Protein AF-A0A9P3UAQ6-F1 (afdb_monomer)

Mean predicted aligned error: 20.5 Å

Secondary structure (DSSP, 8-state):
----------------------SSTTSHHHHHHHHHHHHHHHHHTTTHHHHHHHHHHHHHTTTSS------------------------SSSHHHHHHHHHHHHHHHHHHHHHHHHHHHHHHHHHHHHHHHHHHHHHHHHHHHHHHHHHHHHHHHHHHHHHHHHHHHHHHHHHHHHHHHHHHHHHHHHHHHHHHHHHHHHHHHHHHHHHHHPPPEEEEEETTEEEEEE-THHHHTTS------PPPHHHHHHH--TT--------TTGGGGSB--GGGGGGSEEEETTEEEE-SB--TT-TTHHHHHHHHHHHHHHHHHHTT------

Structure (mmCIF, N/CA/C/O backbone):
data_AF-A0A9P3UAQ6-F1
#
_entry.id   AF-A0A9P3UAQ6-F1
#
loop_
_atom_site.group_PDB
_atom_site.id
_atom_site.type_symbol
_atom_site.label_atom_id
_atom_site.label_alt_id
_atom_site.label_comp_id
_atom_site.label_asym_id
_atom_site.label_entity_id
_atom_site.label_seq_id
_atom_site.pdbx_PDB_ins_code
_atom_site.Cartn_x
_atom_site.Cartn_y
_atom_site.Cartn_z
_atom_site.occupancy
_atom_site.B_iso_or_equiv
_atom_site.auth_seq_id
_atom_site.auth_comp_id
_atom_site.auth_asym_id
_atom_site.auth_atom_id
_atom_site.pdbx_PDB_model_num
ATOM 1 N N . MET A 1 1 ? 60.559 11.265 -52.903 1.00 33.84 1 MET A N 1
ATOM 2 C CA . MET A 1 1 ? 59.384 11.534 -52.039 1.00 33.84 1 MET A CA 1
ATOM 3 C C . MET A 1 1 ? 59.793 11.329 -50.589 1.00 33.84 1 MET A C 1
ATOM 5 O O . MET A 1 1 ? 60.576 10.424 -50.346 1.00 33.84 1 MET A O 1
ATOM 9 N N . HIS A 1 2 ? 59.269 12.125 -49.655 1.00 29.94 2 HIS A N 1
ATOM 10 C CA . HIS A 1 2 ? 59.441 11.937 -48.208 1.00 29.94 2 HIS A CA 1
ATOM 11 C C . HIS A 1 2 ? 58.085 12.140 -47.522 1.00 29.94 2 HIS A C 1
ATOM 13 O O . HIS A 1 2 ? 57.359 13.060 -47.889 1.00 29.94 2 HIS A O 1
ATOM 19 N N . VAL A 1 3 ? 57.741 11.291 -46.549 1.00 30.98 3 VAL A N 1
ATOM 20 C CA . VAL A 1 3 ? 56.439 11.294 -45.860 1.00 30.98 3 VAL A CA 1
ATOM 21 C C . VAL A 1 3 ? 56.659 11.210 -44.351 1.00 30.98 3 VAL A C 1
ATOM 23 O O . VAL A 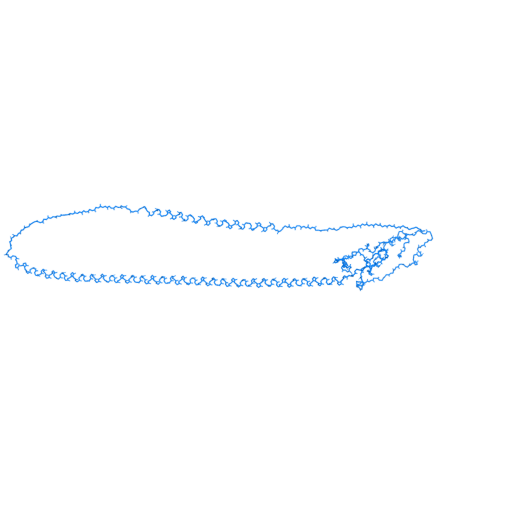1 3 ? 57.460 10.402 -43.893 1.00 30.98 3 VAL A O 1
ATOM 26 N N . ILE A 1 4 ? 55.934 12.026 -43.581 1.00 31.28 4 ILE A N 1
ATOM 27 C CA . ILE A 1 4 ? 56.025 12.117 -42.115 1.00 31.28 4 ILE A CA 1
ATOM 28 C C . ILE A 1 4 ? 54.607 11.989 -41.524 1.00 31.28 4 ILE A C 1
ATOM 30 O O . ILE A 1 4 ? 53.638 12.425 -42.148 1.00 31.28 4 ILE A O 1
ATOM 34 N N . ARG A 1 5 ? 54.469 11.374 -40.339 1.00 28.97 5 ARG A N 1
ATOM 35 C CA . ARG A 1 5 ? 53.197 11.190 -39.609 1.00 28.97 5 ARG A CA 1
ATOM 36 C C . ARG A 1 5 ? 53.381 11.446 -38.107 1.00 28.97 5 ARG A C 1
ATOM 38 O O . ARG A 1 5 ? 54.464 11.219 -37.580 1.00 28.97 5 ARG A O 1
ATOM 45 N N . GLY A 1 6 ? 52.312 11.856 -37.421 1.00 30.39 6 GLY A N 1
ATOM 46 C CA . GLY A 1 6 ? 52.265 12.049 -35.966 1.00 30.39 6 GLY A CA 1
ATOM 47 C C . GLY A 1 6 ? 50.822 12.114 -35.444 1.00 30.39 6 GLY A C 1
ATOM 48 O O . GLY A 1 6 ? 49.899 12.342 -36.223 1.00 30.39 6 GLY A O 1
ATOM 49 N N . THR A 1 7 ? 50.625 11.897 -34.140 1.00 28.77 7 THR A N 1
ATOM 50 C CA . THR A 1 7 ? 49.301 11.787 -33.485 1.00 28.77 7 THR A CA 1
ATOM 51 C C . THR A 1 7 ? 49.362 12.243 -32.026 1.00 28.77 7 THR A C 1
ATOM 53 O O . THR A 1 7 ? 50.379 12.030 -31.373 1.00 28.77 7 THR A O 1
ATOM 56 N N . TRP A 1 8 ? 4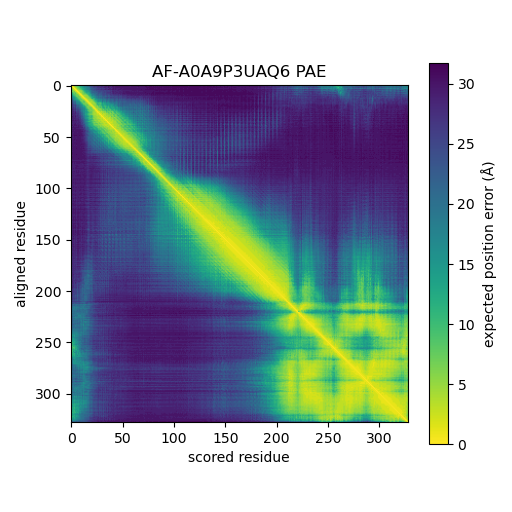8.260 12.802 -31.515 1.00 29.89 8 TRP A N 1
ATOM 57 C CA . TRP A 1 8 ? 48.078 13.255 -30.127 1.00 29.89 8 TRP A CA 1
ATOM 58 C C . TRP A 1 8 ? 46.699 12.833 -29.592 1.00 29.89 8 TRP A C 1
ATOM 60 O O . TRP A 1 8 ? 45.791 12.571 -30.378 1.00 29.89 8 TRP A O 1
ATOM 70 N N . LEU A 1 9 ? 46.547 12.780 -28.264 1.00 29.34 9 LEU A N 1
ATOM 71 C CA . LEU A 1 9 ? 45.310 12.429 -27.553 1.00 29.34 9 LEU A CA 1
ATOM 72 C C . LEU A 1 9 ? 45.124 13.323 -26.316 1.00 29.34 9 LEU A C 1
ATOM 74 O O . LEU A 1 9 ? 46.099 13.695 -25.670 1.00 29.34 9 LEU A O 1
ATOM 78 N N . PHE A 1 10 ? 43.867 13.597 -25.967 1.00 27.62 10 PHE A N 1
ATOM 79 C CA . PHE A 1 10 ? 43.424 14.169 -24.691 1.00 27.62 10 PHE A CA 1
ATOM 80 C C . PHE A 1 10 ? 42.135 13.451 -24.262 1.00 27.62 10 PHE A C 1
ATOM 82 O O . PHE A 1 10 ? 41.398 12.960 -25.115 1.00 27.62 10 PHE A O 1
ATOM 89 N N . GLY A 1 11 ? 41.865 13.383 -22.956 1.00 28.02 11 GLY A N 1
ATOM 90 C CA . GLY A 1 11 ? 40.681 12.719 -22.401 1.00 28.02 11 GLY A CA 1
ATOM 91 C C . GLY A 1 11 ? 40.007 13.545 -21.307 1.00 28.02 11 GLY A C 1
ATOM 92 O O . GLY A 1 11 ? 40.645 14.378 -20.662 1.00 28.02 11 GLY A O 1
ATOM 93 N N . THR A 1 12 ? 38.713 13.309 -21.101 1.00 28.67 12 THR A N 1
ATOM 94 C CA . THR A 1 12 ? 37.862 14.001 -20.120 1.00 28.67 12 THR A CA 1
ATOM 95 C C . THR A 1 12 ? 37.368 13.044 -19.028 1.00 28.67 12 THR A C 1
ATOM 97 O O . THR A 1 12 ? 37.492 11.825 -19.132 1.00 28.67 12 THR A O 1
ATOM 100 N N . ARG A 1 13 ? 36.859 13.603 -17.923 1.00 29.05 13 ARG A N 1
ATOM 101 C CA . ARG A 1 13 ? 36.559 12.893 -16.668 1.00 29.05 13 ARG A CA 1
ATOM 102 C C . ARG A 1 13 ? 35.176 13.303 -16.160 1.00 29.05 13 ARG A C 1
ATOM 104 O O . ARG A 1 13 ? 34.884 14.494 -16.127 1.00 29.05 13 ARG A O 1
ATOM 111 N N . CYS A 1 14 ? 34.354 12.341 -15.739 1.00 26.78 14 CYS A N 1
ATOM 112 C CA . CYS A 1 14 ? 33.028 12.591 -15.154 1.00 26.78 14 CYS A CA 1
ATOM 113 C C . CYS A 1 14 ? 33.003 12.408 -13.623 1.00 26.78 14 CYS A C 1
ATOM 115 O O . CYS A 1 14 ? 33.916 11.831 -13.032 1.00 26.78 14 CYS A O 1
ATOM 117 N N . PHE A 1 15 ? 31.946 12.934 -13.000 1.00 29.47 15 PHE A N 1
ATOM 118 C CA . PHE A 1 15 ? 31.721 13.069 -11.553 1.00 29.47 15 PHE A CA 1
ATOM 119 C C . PHE A 1 15 ? 30.224 12.867 -11.251 1.00 29.47 15 PHE A C 1
ATOM 121 O O . PHE A 1 15 ? 29.420 13.346 -12.046 1.00 29.47 15 PHE A O 1
ATOM 128 N N . ALA A 1 16 ? 29.861 12.273 -10.101 1.00 27.95 16 ALA A N 1
ATOM 129 C CA . ALA A 1 16 ? 28.730 12.674 -9.229 1.00 27.95 16 ALA A CA 1
ATOM 130 C C . ALA A 1 16 ? 28.423 11.631 -8.125 1.00 27.95 16 ALA A C 1
ATOM 132 O O . ALA A 1 16 ? 28.728 10.456 -8.301 1.00 27.95 16 ALA A O 1
ATOM 133 N N . LYS A 1 17 ? 27.711 12.094 -7.075 1.00 27.78 17 LYS A N 1
ATOM 134 C CA . LYS A 1 17 ? 27.197 11.429 -5.842 1.00 27.78 17 LYS A CA 1
ATOM 135 C C . LYS A 1 17 ? 28.072 11.606 -4.581 1.00 27.78 17 LYS A C 1
ATOM 137 O O . LYS A 1 17 ? 29.286 11.695 -4.689 1.00 27.78 17 LYS A O 1
ATOM 142 N N . GLU A 1 18 ? 27.519 11.727 -3.365 1.00 29.30 18 GLU A N 1
ATOM 143 C CA . GLU A 1 18 ? 26.101 11.745 -2.922 1.00 29.30 18 GLU A CA 1
ATOM 144 C C . GLU A 1 18 ? 25.898 12.666 -1.694 1.00 29.30 18 GLU A C 1
ATOM 146 O O . GLU A 1 18 ? 26.870 13.210 -1.170 1.00 29.30 18 GLU A O 1
ATOM 151 N N . ARG A 1 19 ? 24.654 12.882 -1.220 1.00 27.39 19 ARG A N 1
ATOM 152 C CA . ARG A 1 19 ? 24.388 13.766 -0.063 1.00 27.39 19 ARG A CA 1
ATOM 153 C C . ARG A 1 19 ? 23.260 13.272 0.858 1.00 27.39 19 ARG A C 1
ATOM 155 O O . ARG A 1 19 ? 22.133 13.110 0.417 1.00 27.39 19 ARG A O 1
ATOM 162 N N . TRP A 1 20 ? 23.575 13.249 2.158 1.00 23.67 20 TRP A N 1
ATOM 163 C CA . TRP A 1 20 ? 22.667 13.379 3.316 1.00 23.67 20 TRP A CA 1
ATOM 164 C C . TRP A 1 20 ? 21.677 12.239 3.642 1.00 23.67 20 TRP A C 1
ATOM 166 O O . TRP A 1 20 ? 20.639 12.086 3.009 1.00 23.67 20 TRP A O 1
ATOM 176 N N . CYS A 1 21 ? 21.907 11.581 4.785 1.00 26.84 21 CYS A N 1
ATOM 177 C CA . CYS A 1 21 ? 20.836 11.024 5.616 1.00 26.84 21 CYS A CA 1
ATOM 178 C C . CYS A 1 21 ? 20.709 11.868 6.894 1.00 26.84 21 CYS A C 1
ATOM 180 O O . CYS A 1 21 ? 21.700 12.066 7.601 1.00 26.84 21 CYS A O 1
ATOM 182 N N . LYS A 1 22 ? 19.504 12.378 7.187 1.00 32.34 22 LYS A N 1
ATOM 183 C CA . LYS A 1 22 ? 19.169 12.996 8.483 1.00 32.34 22 LYS A CA 1
ATOM 184 C C . LYS A 1 22 ? 17.647 13.058 8.710 1.00 32.34 22 LYS A C 1
ATOM 186 O O . LYS A 1 22 ? 17.048 14.127 8.692 1.00 32.34 22 LYS A O 1
ATOM 191 N N . ARG A 1 23 ? 17.005 11.892 8.881 1.00 38.38 23 ARG A N 1
ATOM 192 C CA . ARG A 1 23 ? 15.572 11.782 9.250 1.00 38.38 23 ARG A CA 1
ATOM 193 C C . ARG A 1 23 ? 15.249 10.558 10.135 1.00 38.38 23 ARG A C 1
ATOM 195 O O . ARG A 1 23 ? 14.182 9.966 10.025 1.00 38.38 23 ARG A O 1
ATOM 202 N N . GLU A 1 24 ? 16.174 10.189 11.023 1.00 37.66 24 GLU A N 1
ATOM 203 C CA . GLU A 1 24 ? 15.944 9.169 12.069 1.00 37.66 24 GLU A CA 1
ATOM 204 C C . GLU A 1 24 ? 16.025 9.749 13.488 1.00 37.66 24 GLU A C 1
ATOM 206 O O . GLU A 1 24 ? 15.123 9.518 14.288 1.00 37.66 24 GLU A O 1
ATOM 211 N N . SER A 1 25 ? 17.025 10.598 1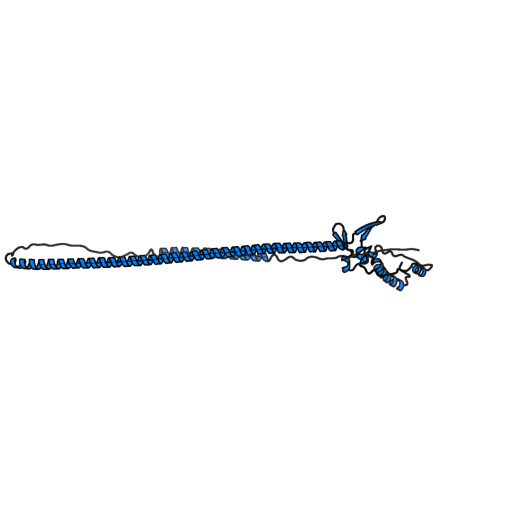3.767 1.00 41.19 25 SER A N 1
ATOM 212 C CA . SER A 1 25 ? 17.359 11.141 15.105 1.00 41.19 25 SER A CA 1
ATOM 213 C C . SER A 1 25 ? 16.283 12.026 15.780 1.00 41.19 25 SER A C 1
ATOM 215 O O . SER A 1 25 ? 16.480 12.523 16.887 1.00 41.19 25 SER A O 1
ATOM 217 N N . GLU A 1 26 ? 15.130 12.229 15.139 1.00 44.53 26 GLU A N 1
ATOM 218 C CA . GLU A 1 26 ? 13.970 12.926 15.717 1.00 44.53 26 GLU A CA 1
ATOM 219 C C . GLU A 1 26 ? 12.945 11.950 16.326 1.00 44.53 26 GLU A C 1
ATOM 221 O O . GLU A 1 26 ? 12.281 12.301 17.296 1.00 44.53 26 GLU A O 1
ATOM 226 N N . ARG A 1 27 ? 12.865 10.700 15.837 1.00 45.41 27 ARG A N 1
ATOM 227 C CA . ARG A 1 27 ? 11.855 9.704 16.263 1.00 45.41 27 ARG A CA 1
ATOM 228 C C . ARG A 1 27 ? 12.192 8.960 17.558 1.00 45.41 27 ARG A C 1
ATOM 230 O O . ARG A 1 27 ? 11.322 8.304 18.126 1.00 45.41 27 ARG A O 1
ATOM 237 N N . GLU A 1 28 ? 13.432 9.041 18.031 1.00 45.38 28 GLU A N 1
ATOM 238 C CA . GLU A 1 28 ? 13.817 8.512 19.349 1.00 45.38 28 GLU A CA 1
ATOM 239 C C . GLU A 1 28 ? 13.408 9.473 20.473 1.00 45.38 28 GLU A C 1
ATOM 241 O O . GLU A 1 28 ? 12.811 9.051 21.461 1.00 45.38 28 GLU A O 1
ATOM 246 N N . ARG A 1 29 ? 13.623 10.780 20.268 1.00 51.59 29 ARG A N 1
ATOM 247 C CA . ARG A 1 29 ? 13.386 11.857 21.253 1.00 51.59 29 ARG A CA 1
ATOM 248 C C . ARG A 1 29 ? 11.917 12.060 21.635 1.00 51.59 29 ARG A C 1
ATOM 250 O O . ARG A 1 29 ? 11.622 12.747 22.609 1.00 51.59 29 ARG A O 1
ATOM 257 N N . GLU A 1 30 ? 11.005 11.504 20.848 1.00 48.78 30 GLU A N 1
ATOM 258 C CA . GLU A 1 30 ? 9.560 11.536 21.083 1.00 48.78 30 GLU A CA 1
ATOM 259 C C . GLU A 1 30 ? 9.134 10.414 22.052 1.00 48.78 30 GLU A C 1
ATOM 261 O O . GLU A 1 30 ? 8.396 10.660 23.002 1.00 48.78 30 GLU A O 1
ATOM 266 N N . ARG A 1 31 ? 9.712 9.212 21.897 1.00 51.88 31 ARG A N 1
ATOM 267 C CA . ARG A 1 31 ? 9.423 8.001 22.698 1.00 51.88 31 ARG A CA 1
ATOM 268 C C . ARG A 1 31 ? 9.987 8.028 24.119 1.00 51.88 31 ARG A C 1
ATOM 270 O O . ARG A 1 31 ? 9.606 7.210 24.952 1.00 51.88 31 ARG A O 1
ATOM 277 N N . GLU A 1 32 ? 10.942 8.914 24.370 1.00 50.59 32 GLU A N 1
ATOM 278 C CA . GLU A 1 32 ? 11.586 9.102 25.672 1.00 50.59 32 GLU A CA 1
ATOM 279 C C . GLU A 1 32 ? 10.686 9.929 26.610 1.00 50.59 32 GLU A C 1
ATOM 281 O O . GLU A 1 32 ? 10.429 9.536 27.746 1.00 50.59 32 GLU A O 1
ATOM 286 N N . ARG A 1 33 ? 10.087 11.003 26.076 1.00 55.03 33 ARG A N 1
ATOM 287 C CA . ARG A 1 33 ? 9.205 11.947 26.794 1.00 55.03 33 ARG A CA 1
ATOM 288 C C . ARG A 1 33 ? 7.859 11.355 27.205 1.00 55.03 33 ARG A C 1
ATOM 290 O O . ARG A 1 33 ? 7.221 11.846 28.132 1.00 55.03 33 ARG A O 1
ATOM 297 N N . GLU A 1 34 ? 7.411 10.324 26.498 1.00 51.47 34 GLU A N 1
ATOM 298 C CA . GLU A 1 34 ? 6.160 9.620 26.792 1.00 51.47 34 GLU A CA 1
ATOM 299 C C . GLU A 1 34 ? 6.281 8.804 28.095 1.00 51.47 34 GLU A C 1
ATOM 301 O O . GLU A 1 34 ? 5.357 8.777 28.905 1.00 51.47 34 GLU A O 1
ATOM 306 N N . ARG A 1 35 ? 7.471 8.242 28.365 1.00 53.81 35 ARG A N 1
ATOM 307 C CA . ARG A 1 35 ? 7.757 7.404 29.546 1.00 53.81 35 ARG A CA 1
ATOM 308 C C . ARG A 1 35 ? 7.860 8.212 30.840 1.00 53.81 35 ARG A C 1
ATOM 310 O O . ARG A 1 35 ? 7.318 7.795 31.859 1.00 53.81 35 ARG A O 1
ATOM 317 N N . GLU A 1 36 ? 8.479 9.395 30.790 1.00 54.97 36 GLU A N 1
ATOM 318 C CA . GLU A 1 36 ? 8.555 10.314 31.942 1.00 54.97 36 GLU A CA 1
ATOM 319 C C . GLU A 1 36 ? 7.171 10.776 32.441 1.00 54.97 36 GLU A C 1
ATOM 321 O O . GLU A 1 36 ? 7.033 11.213 33.587 1.00 54.97 36 GLU A O 1
ATOM 326 N N . ARG A 1 37 ? 6.137 10.704 31.590 1.00 54.34 37 ARG A N 1
ATOM 327 C CA . ARG A 1 37 ? 4.758 11.062 31.947 1.00 54.34 37 ARG A CA 1
ATOM 328 C C . ARG A 1 37 ? 4.078 9.974 32.778 1.00 54.34 37 ARG A C 1
ATOM 330 O O . ARG A 1 37 ? 3.524 10.289 33.829 1.00 54.34 37 ARG A O 1
ATOM 337 N N . GLU A 1 38 ? 4.171 8.712 32.355 1.00 54.69 38 GLU A N 1
ATOM 338 C CA . GLU A 1 38 ? 3.533 7.583 33.052 1.00 54.69 38 GLU A CA 1
ATOM 339 C C . GLU A 1 38 ? 4.104 7.339 34.462 1.00 54.69 38 GLU A C 1
ATOM 341 O O . GLU A 1 38 ? 3.374 6.912 35.361 1.00 54.69 38 GLU A O 1
ATOM 346 N N . GLU A 1 39 ? 5.391 7.624 34.698 1.00 53.38 39 GLU A N 1
ATOM 347 C CA . GLU A 1 39 ? 5.980 7.478 36.039 1.00 53.38 39 GLU A CA 1
ATOM 348 C C . GLU A 1 39 ? 5.454 8.513 37.043 1.00 53.38 39 GLU A C 1
ATOM 350 O O . GLU A 1 39 ? 5.224 8.166 38.204 1.00 53.38 39 GLU A O 1
ATOM 355 N N . ARG A 1 40 ? 5.192 9.758 36.617 1.00 53.50 40 ARG A N 1
ATOM 356 C CA . ARG A 1 40 ? 4.680 10.809 37.518 1.00 53.50 40 ARG A CA 1
ATOM 357 C C . ARG A 1 40 ? 3.267 10.504 38.013 1.00 53.50 40 ARG A C 1
ATOM 359 O O . ARG A 1 40 ? 3.011 10.605 39.211 1.00 53.50 40 ARG A O 1
ATOM 366 N N . GLU A 1 41 ? 2.386 10.027 37.134 1.00 51.62 41 GLU A N 1
ATOM 367 C CA . GLU A 1 41 ? 1.009 9.654 37.499 1.00 51.62 41 GLU A CA 1
ATOM 368 C C . GLU A 1 41 ? 0.948 8.462 38.480 1.00 51.62 41 GLU A C 1
ATOM 370 O O . GLU A 1 41 ? 0.008 8.341 39.270 1.00 51.62 41 GLU A O 1
ATOM 375 N N . ARG A 1 42 ? 1.979 7.602 38.505 1.00 48.94 42 ARG A N 1
ATOM 376 C CA . ARG A 1 42 ? 2.117 6.517 39.497 1.00 48.94 42 ARG A CA 1
ATOM 377 C C . ARG A 1 42 ? 2.652 6.977 40.858 1.00 48.94 42 ARG A C 1
ATOM 379 O O . ARG A 1 42 ? 2.477 6.245 41.835 1.00 48.94 42 ARG A O 1
ATOM 386 N N . GLY A 1 43 ? 3.275 8.153 40.933 1.00 49.25 43 GLY A N 1
ATOM 387 C CA . GLY A 1 43 ? 3.733 8.766 42.181 1.00 49.25 43 GLY A CA 1
ATOM 388 C C . GLY A 1 43 ? 2.563 9.271 43.025 1.00 49.25 43 GLY A C 1
ATOM 389 O O . GLY A 1 43 ? 2.301 8.736 44.103 1.00 49.25 43 GLY A O 1
ATOM 390 N N . GLU A 1 44 ? 1.803 10.233 42.493 1.00 53.09 44 GLU A N 1
ATOM 391 C CA . GLU A 1 44 ? 0.737 10.943 43.226 1.00 53.09 44 GLU A CA 1
ATOM 392 C C . GLU A 1 44 ? -0.353 10.026 43.802 1.00 53.09 44 GLU A C 1
ATOM 394 O O . GLU A 1 44 ? -1.000 10.352 44.800 1.00 53.09 44 GLU A O 1
ATOM 399 N N . ARG A 1 45 ? -0.577 8.859 43.186 1.00 44.66 45 ARG A N 1
ATOM 400 C CA . ARG A 1 45 ? -1.579 7.888 43.644 1.00 44.66 45 ARG A CA 1
ATOM 401 C C . ARG A 1 45 ? -1.190 7.198 44.961 1.00 44.66 45 ARG A C 1
ATOM 403 O O . ARG A 1 45 ? -2.069 6.691 45.645 1.00 44.66 45 ARG A O 1
ATOM 410 N N . ARG A 1 46 ? 0.101 7.193 45.325 1.00 48.72 46 ARG A N 1
ATOM 411 C CA . ARG A 1 46 ? 0.667 6.507 46.507 1.00 48.72 46 ARG A CA 1
ATOM 412 C C . ARG A 1 46 ? 0.910 7.410 47.721 1.00 48.72 46 ARG A C 1
ATOM 414 O O . ARG A 1 46 ? 1.389 6.917 48.747 1.00 48.72 46 ARG A O 1
ATOM 421 N N . GLU A 1 47 ? 0.615 8.702 47.616 1.00 50.00 47 GLU A N 1
ATOM 422 C CA . GLU A 1 47 ? 0.615 9.640 48.750 1.00 50.00 47 GLU A CA 1
ATOM 423 C C . GLU A 1 47 ? -0.800 9.798 49.313 1.00 50.00 47 GLU A C 1
ATOM 425 O O . GLU A 1 47 ? -1.019 9.538 50.495 1.00 50.00 47 GLU A O 1
ATOM 430 N N . ARG A 1 48 ? -1.783 10.059 48.439 1.00 50.12 48 ARG A N 1
ATOM 431 C CA . ARG A 1 48 ? -3.205 10.240 48.798 1.00 50.12 48 ARG A CA 1
ATOM 432 C C . ARG A 1 48 ? -3.816 9.034 49.532 1.00 50.12 48 ARG A C 1
ATOM 434 O O . ARG A 1 48 ? -4.731 9.194 50.331 1.00 50.12 48 ARG A O 1
ATOM 441 N N . GLU A 1 49 ? -3.308 7.824 49.285 1.00 50.44 49 GLU A N 1
ATOM 442 C CA . GLU A 1 49 ? -3.736 6.601 49.986 1.00 50.44 49 GLU A CA 1
ATOM 443 C C . GLU A 1 49 ? -3.243 6.539 51.453 1.00 50.44 49 GLU A C 1
ATOM 445 O O . GLU A 1 49 ? -3.852 5.835 52.251 1.00 50.44 49 GLU A O 1
ATOM 450 N N . ARG A 1 50 ? -2.204 7.301 51.842 1.00 51.56 50 ARG A N 1
ATOM 451 C CA . ARG A 1 50 ? -1.650 7.321 53.216 1.00 51.56 50 ARG A CA 1
ATOM 452 C C . ARG A 1 50 ? -2.261 8.403 54.102 1.00 51.56 50 ARG A C 1
ATOM 454 O O . ARG A 1 50 ? -2.419 8.194 55.301 1.00 51.56 50 ARG A O 1
ATOM 461 N N . GLU A 1 51 ? -2.620 9.550 53.528 1.00 51.09 51 GLU A N 1
ATOM 462 C CA . GLU A 1 51 ? -3.244 10.654 54.274 1.00 51.09 51 GLU A CA 1
ATOM 463 C C . GLU A 1 51 ? -4.596 10.226 54.876 1.00 51.09 51 GLU A C 1
ATOM 465 O O . GLU A 1 51 ? -4.865 10.472 56.052 1.00 51.09 51 GLU A O 1
ATOM 470 N N . ILE A 1 52 ? -5.390 9.473 54.103 1.00 56.09 52 ILE A N 1
ATOM 471 C CA . ILE A 1 52 ? -6.703 8.932 54.501 1.00 56.09 52 ILE A CA 1
ATOM 472 C C . ILE A 1 52 ? -6.596 7.910 55.652 1.00 56.09 52 ILE A C 1
ATOM 474 O O . ILE A 1 52 ? -7.550 7.727 56.411 1.00 56.09 52 ILE A O 1
ATOM 478 N N . GLU A 1 53 ? -5.461 7.223 55.798 1.00 47.12 53 GLU A N 1
ATOM 479 C CA . GLU A 1 53 ? -5.254 6.240 56.869 1.00 47.12 53 GLU A CA 1
ATOM 480 C C . GLU A 1 53 ? -4.940 6.931 58.209 1.00 47.12 53 GLU A C 1
ATOM 482 O O . GLU A 1 53 ? -5.554 6.608 59.226 1.00 47.12 53 GLU A O 1
ATOM 487 N N . ILE A 1 54 ? -4.092 7.966 58.186 1.00 54.88 54 ILE A N 1
ATOM 488 C CA . ILE A 1 54 ? -3.713 8.767 59.367 1.00 54.88 54 ILE A CA 1
ATOM 489 C C . ILE A 1 54 ? -4.904 9.565 59.927 1.00 54.88 54 ILE A C 1
ATOM 491 O O . ILE A 1 54 ? -5.036 9.729 61.143 1.00 54.88 54 ILE A O 1
ATOM 495 N N . GLU A 1 55 ? -5.796 10.059 59.065 1.00 48.72 55 GLU A N 1
ATOM 496 C CA . GLU A 1 55 ? -7.000 10.784 59.493 1.00 48.72 55 GLU A CA 1
ATOM 497 C C . GLU A 1 55 ? -7.966 9.878 60.286 1.00 48.72 55 GLU A C 1
ATOM 499 O O . GLU A 1 55 ? -8.498 10.281 61.322 1.00 48.72 55 GLU A O 1
ATOM 504 N N . ARG A 1 56 ? -8.098 8.608 59.874 1.00 53.81 56 ARG A N 1
ATOM 505 C CA . ARG A 1 56 ? -8.980 7.606 60.502 1.00 53.81 56 ARG A CA 1
ATOM 506 C C . ARG A 1 56 ? -8.498 7.073 61.851 1.00 53.81 56 ARG A C 1
ATOM 508 O O . ARG A 1 56 ? -9.310 6.513 62.590 1.00 53.81 56 ARG A O 1
ATOM 515 N N . GLU A 1 57 ? -7.219 7.216 62.193 1.00 46.56 57 GLU A N 1
ATOM 516 C CA . GLU A 1 57 ? -6.749 6.947 63.561 1.00 46.56 57 GLU A CA 1
ATOM 517 C C . GLU A 1 57 ? -7.101 8.100 64.508 1.00 46.56 57 GLU A C 1
ATOM 519 O O . GLU A 1 57 ? -7.631 7.862 65.594 1.00 46.56 57 GLU A O 1
ATOM 524 N N . ARG A 1 58 ? -6.912 9.353 64.072 1.00 50.81 58 ARG A N 1
ATOM 525 C CA . ARG A 1 58 ? -7.163 10.555 64.892 1.00 50.81 58 ARG A CA 1
ATOM 526 C C . ARG A 1 58 ? -8.631 10.766 65.262 1.00 50.81 58 ARG A C 1
ATOM 528 O O . ARG A 1 58 ? -8.920 11.397 66.276 1.00 50.81 58 ARG A O 1
ATOM 535 N N . GLU A 1 59 ? -9.552 10.242 64.460 1.00 43.09 59 GLU A N 1
ATOM 536 C CA . GLU A 1 59 ? -10.986 10.246 64.765 1.00 43.09 59 GLU A CA 1
ATOM 537 C C . GLU A 1 59 ? -11.323 9.287 65.929 1.00 43.09 59 GLU A C 1
ATOM 539 O O . GLU A 1 59 ? -12.136 9.613 66.792 1.00 43.09 59 GLU A O 1
ATOM 544 N N . ARG A 1 60 ? -10.623 8.146 66.032 1.00 46.50 60 ARG A N 1
ATOM 545 C CA . ARG A 1 60 ? -10.907 7.075 67.010 1.00 46.50 60 ARG A CA 1
ATOM 546 C C . ARG A 1 60 ? -10.397 7.342 68.425 1.00 46.50 60 ARG A C 1
ATOM 548 O O . ARG A 1 60 ? -10.883 6.710 69.362 1.00 46.50 60 ARG A O 1
ATOM 555 N N . GLU A 1 61 ? -9.452 8.262 68.607 1.00 37.34 61 GLU A N 1
ATOM 556 C CA . GLU A 1 61 ? -9.029 8.694 69.949 1.00 37.34 61 GLU A CA 1
ATOM 557 C C . GLU A 1 61 ? -10.048 9.633 70.618 1.00 37.34 61 GLU A C 1
ATOM 559 O O . GLU A 1 61 ? -10.097 9.703 71.843 1.00 37.34 61 GLU A O 1
ATOM 564 N N . ARG A 1 62 ? -10.909 10.316 69.847 1.00 45.16 62 ARG A N 1
ATOM 565 C CA . ARG A 1 62 ? -11.841 11.328 70.384 1.00 45.16 62 ARG A CA 1
ATOM 566 C C . ARG A 1 62 ? -13.163 10.771 70.920 1.00 45.16 62 ARG A C 1
ATOM 568 O O . ARG A 1 62 ? -13.888 11.500 71.586 1.00 45.16 62 ARG A O 1
ATOM 575 N N . GLU A 1 63 ? -13.455 9.489 70.706 1.00 37.91 63 GLU A N 1
ATOM 576 C CA . GLU A 1 63 ? -14.657 8.812 71.230 1.00 37.91 63 GLU A CA 1
ATOM 577 C C . GLU A 1 63 ? -14.406 8.028 72.538 1.00 37.91 63 GLU A C 1
ATOM 579 O O . GLU A 1 63 ? -15.184 7.145 72.905 1.00 37.91 63 GLU A O 1
ATOM 584 N N . ARG A 1 64 ? -13.304 8.299 73.256 1.00 43.91 64 ARG A N 1
ATOM 585 C CA . ARG A 1 64 ? -12.955 7.596 74.511 1.00 43.91 64 ARG A CA 1
ATOM 586 C C . ARG A 1 64 ? -12.711 8.484 75.730 1.00 43.91 64 ARG A C 1
ATOM 588 O O . ARG A 1 64 ? -12.249 7.983 76.752 1.00 43.91 64 ARG A O 1
ATOM 595 N N . GLU A 1 65 ? -13.105 9.752 75.672 1.00 35.34 65 GLU A N 1
ATOM 596 C CA . GLU A 1 65 ? -13.032 10.660 76.820 1.00 35.34 65 GLU A CA 1
ATOM 597 C C . GLU A 1 65 ? -14.337 11.461 76.976 1.00 35.34 65 GLU A C 1
ATOM 599 O O . GLU A 1 65 ? -14.497 12.540 76.415 1.00 35.34 65 GLU A O 1
ATOM 604 N N . GLY A 1 66 ? -15.298 10.902 77.728 1.00 34.06 66 GLY A N 1
ATOM 605 C CA . GLY A 1 66 ? -16.552 11.590 78.062 1.00 34.06 66 GLY A CA 1
ATOM 606 C C . GLY A 1 66 ? -17.772 10.690 78.280 1.00 34.06 66 GLY A C 1
ATOM 607 O O . GLY A 1 66 ? -18.598 10.590 77.387 1.00 34.06 66 GLY A O 1
ATOM 608 N N . GLU A 1 67 ? -17.890 10.070 79.465 1.00 28.02 67 GLU A N 1
ATOM 609 C CA . GLU A 1 67 ? -19.145 9.964 80.257 1.00 28.02 67 GLU A CA 1
ATOM 610 C C . GLU A 1 67 ? -18.956 9.077 81.510 1.00 28.02 67 GLU A C 1
ATOM 612 O O . GLU A 1 67 ? -19.141 7.858 81.480 1.00 28.02 67 GLU A O 1
ATOM 617 N N . ARG A 1 68 ? -18.603 9.697 82.648 1.00 29.03 68 ARG A N 1
ATOM 618 C CA . ARG A 1 68 ? -18.810 9.175 84.016 1.00 29.03 68 ARG A CA 1
ATOM 619 C C . ARG A 1 68 ? -18.965 10.340 85.004 1.00 29.03 68 ARG A C 1
ATOM 621 O O . ARG A 1 68 ? -18.443 11.415 84.743 1.00 29.03 68 ARG A O 1
ATOM 628 N N . GLU A 1 69 ? -19.593 10.048 86.152 1.00 25.70 69 GLU A N 1
ATOM 629 C CA . GLU A 1 69 ? -20.097 10.971 87.201 1.00 25.70 69 GLU A CA 1
ATOM 630 C C . GLU A 1 69 ? -21.486 11.569 86.906 1.00 25.70 69 GLU A C 1
ATOM 632 O O . GLU A 1 69 ? -21.812 11.820 85.754 1.00 25.70 69 GLU A O 1
ATOM 637 N N . ARG A 1 70 ? -22.380 11.800 87.885 1.00 27.97 70 ARG A N 1
ATOM 638 C CA . ARG A 1 70 ? -22.413 11.575 89.364 1.00 27.97 70 ARG A CA 1
ATOM 639 C C . ARG A 1 70 ? -23.903 11.261 89.736 1.00 27.97 70 ARG A C 1
ATOM 641 O O . ARG A 1 70 ? -24.743 11.362 88.852 1.00 27.97 70 ARG A O 1
ATOM 648 N N . VAL A 1 71 ? -24.393 10.840 90.914 1.00 22.98 71 VAL A N 1
ATOM 649 C CA . VAL A 1 71 ? -23.994 10.837 92.348 1.00 22.98 71 VAL A CA 1
ATOM 650 C C . VAL A 1 71 ? -24.452 9.492 93.000 1.00 22.98 71 VAL A C 1
ATOM 652 O O . VAL A 1 71 ? -24.877 8.579 92.294 1.00 22.98 71 VAL A O 1
ATOM 655 N N . ARG A 1 72 ? -24.389 9.341 94.333 1.00 29.62 72 ARG A N 1
ATOM 656 C CA . ARG A 1 72 ? -25.105 8.331 95.150 1.00 29.62 72 ARG A CA 1
ATOM 657 C C . ARG A 1 72 ? -25.660 8.976 96.429 1.00 29.62 72 ARG A C 1
ATOM 659 O O . ARG A 1 72 ? -24.908 9.699 97.060 1.00 29.62 72 ARG A O 1
ATOM 666 N N . GLU A 1 73 ? -26.865 8.585 96.843 1.00 22.73 73 GLU A N 1
ATOM 667 C CA . GLU A 1 73 ? -27.425 8.518 98.219 1.00 22.73 73 GLU A CA 1
ATOM 668 C C . GLU A 1 73 ? -28.791 7.792 98.080 1.00 22.73 73 GLU A C 1
ATOM 670 O O . GLU A 1 73 ? -29.286 7.682 96.958 1.00 22.73 73 GLU A O 1
ATOM 675 N N . GLY A 1 74 ? -29.402 7.085 99.039 1.00 25.34 74 GLY A N 1
ATOM 676 C CA . GLY A 1 74 ? -29.693 7.343 100.462 1.00 25.34 74 GLY A CA 1
ATOM 677 C C . GLY A 1 74 ? -31.233 7.190 100.602 1.00 25.34 74 GLY A C 1
ATOM 678 O O . GLY A 1 74 ? -31.939 7.552 99.668 1.00 25.34 74 GLY A O 1
ATOM 679 N N . GLU A 1 75 ? -31.871 6.600 101.620 1.00 22.89 75 GLU A N 1
ATOM 680 C CA . GLU A 1 75 ? -31.452 6.071 102.933 1.00 22.89 75 GLU A CA 1
ATOM 681 C C . GLU A 1 75 ? -32.299 4.810 103.317 1.00 22.89 75 GLU A C 1
ATOM 683 O O . GLU A 1 75 ? -32.797 4.103 102.436 1.00 22.89 75 GLU A O 1
ATOM 688 N N . ARG A 1 76 ? -32.439 4.473 104.613 1.00 24.78 76 ARG A N 1
ATOM 689 C CA . ARG A 1 76 ? -33.195 3.321 105.172 1.00 24.78 76 ARG A CA 1
ATOM 690 C C . ARG A 1 76 ? -33.853 3.685 106.525 1.00 24.78 76 ARG A C 1
ATOM 692 O O . ARG A 1 76 ? -33.634 4.780 107.017 1.00 24.78 76 ARG A O 1
ATOM 699 N N . GLU A 1 77 ? -34.550 2.708 107.134 1.00 23.23 77 GLU A N 1
ATOM 700 C CA . GLU A 1 77 ? -35.105 2.694 108.517 1.00 23.23 77 GLU A CA 1
ATOM 701 C C . GLU A 1 77 ? -36.471 3.409 108.699 1.00 23.23 77 GLU A C 1
ATOM 703 O O . GLU A 1 77 ? -36.861 4.219 107.867 1.00 23.23 77 GLU A O 1
ATOM 708 N N . GLY A 1 78 ? -37.306 3.093 109.706 1.00 23.16 78 GLY A N 1
ATOM 709 C CA . GLY A 1 78 ? -37.269 1.968 110.661 1.00 23.16 78 GLY A CA 1
ATOM 710 C C . GLY A 1 78 ? -38.306 2.067 111.809 1.00 23.16 78 GLY A C 1
ATOM 711 O O . GLY A 1 78 ? -38.685 3.162 112.200 1.00 23.16 78 GLY A O 1
ATOM 712 N N . GLU A 1 79 ? -38.700 0.912 112.378 1.00 23.66 79 GLU A N 1
ATOM 713 C CA . GLU A 1 79 ? -39.349 0.738 113.712 1.00 23.66 79 GLU A CA 1
ATOM 714 C C . GLU A 1 79 ? 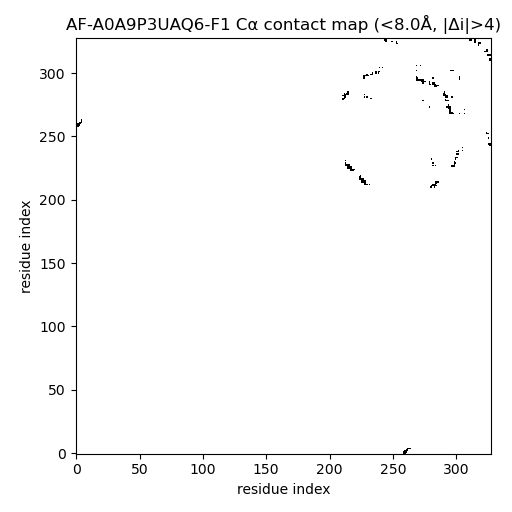-40.728 1.425 113.981 1.00 23.66 79 GLU A C 1
ATOM 716 O O . GLU A 1 79 ? -41.324 2.025 113.094 1.00 23.66 79 GLU A O 1
ATOM 721 N N . ARG A 1 80 ? -41.320 1.345 115.194 1.00 23.31 80 ARG A N 1
ATOM 722 C CA . ARG A 1 80 ? -42.080 0.220 115.827 1.00 23.31 80 ARG A CA 1
ATOM 723 C C . ARG A 1 80 ? -42.928 0.733 117.026 1.00 23.31 80 ARG A C 1
ATOM 725 O O . ARG A 1 80 ? -42.512 1.653 117.714 1.00 23.31 80 ARG A O 1
ATOM 732 N N . GLY A 1 81 ? -44.040 0.059 117.359 1.00 23.78 81 GLY A N 1
ATOM 733 C CA . GLY A 1 81 ? -44.835 0.226 118.607 1.00 23.78 81 GLY A CA 1
ATOM 734 C C . GLY A 1 81 ? -46.262 -0.334 118.423 1.00 23.78 81 GLY A C 1
ATOM 735 O O . GLY A 1 81 ? -46.808 -0.157 117.342 1.00 23.78 81 GLY A O 1
ATOM 736 N N . ARG A 1 82 ? -46.885 -1.173 119.277 1.00 27.17 82 ARG A N 1
ATOM 737 C CA . ARG A 1 82 ? -47.078 -1.220 120.756 1.00 27.17 82 ARG A CA 1
ATOM 738 C C . ARG A 1 82 ? -48.022 -0.110 121.273 1.00 27.17 82 ARG A C 1
ATOM 740 O O . ARG A 1 82 ? -47.829 1.034 120.899 1.00 27.17 82 ARG A O 1
ATOM 747 N N . GLU A 1 83 ? -49.026 -0.363 122.128 1.00 26.59 83 GLU A N 1
ATOM 748 C CA . GLU A 1 83 ? -49.482 -1.618 122.769 1.00 26.59 83 GLU A CA 1
ATOM 749 C C . GLU A 1 83 ? -50.956 -1.541 123.265 1.00 26.59 83 GLU A C 1
ATOM 751 O O . GLU A 1 83 ? -51.420 -0.465 123.612 1.00 26.59 83 GLU A O 1
ATOM 756 N N . ARG A 1 84 ? -51.632 -2.707 123.350 1.00 23.81 84 ARG A N 1
ATOM 757 C CA . ARG A 1 84 ? -52.621 -3.160 124.374 1.00 23.81 84 ARG A CA 1
ATOM 758 C C . ARG A 1 84 ? -53.820 -2.268 124.806 1.00 23.81 84 ARG A C 1
ATOM 760 O O . ARG A 1 84 ? -53.642 -1.173 125.318 1.00 23.81 84 ARG A O 1
ATOM 767 N N . GLY A 1 85 ? -55.042 -2.834 124.817 1.00 26.92 85 GLY A N 1
ATOM 768 C CA . GLY A 1 85 ? -56.200 -2.214 125.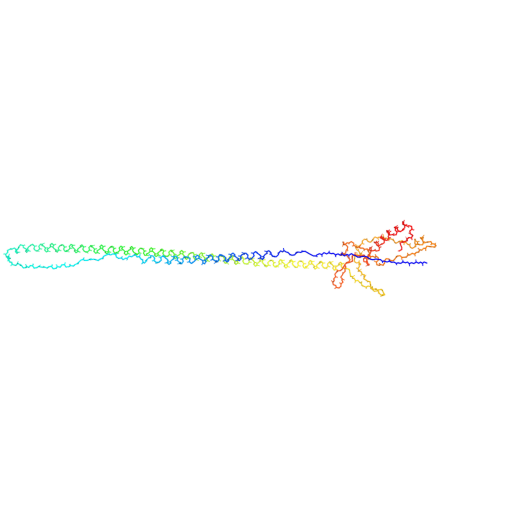501 1.00 26.92 85 GLY A CA 1
ATOM 769 C C . GLY A 1 85 ? -57.562 -2.914 125.334 1.00 26.92 85 GLY A C 1
ATOM 770 O O . GLY A 1 85 ? -58.416 -2.422 124.603 1.00 26.92 85 GLY A O 1
ATOM 771 N N . GLU A 1 86 ? -57.801 -4.036 126.022 1.00 30.08 86 GLU A N 1
ATOM 772 C CA . GLU A 1 86 ? -59.108 -4.724 126.031 1.00 30.08 86 GLU A CA 1
ATOM 773 C C . GLU A 1 86 ? -59.970 -4.346 127.249 1.00 30.08 86 GLU A C 1
ATOM 775 O O . GLU A 1 86 ? -59.584 -4.657 128.376 1.00 30.08 86 GLU A O 1
ATOM 780 N N . ARG A 1 87 ? -61.158 -3.763 127.007 1.00 29.23 87 ARG A N 1
ATOM 781 C CA . ARG A 1 87 ? -62.475 -4.080 127.626 1.00 29.23 87 ARG A CA 1
ATOM 782 C C . ARG A 1 87 ? -63.427 -2.878 127.615 1.00 29.23 87 ARG A C 1
ATOM 784 O O . ARG A 1 87 ? -63.313 -1.996 128.450 1.00 29.23 87 ARG A O 1
ATOM 791 N N . GLU A 1 88 ? -64.444 -2.946 126.758 1.00 32.97 88 GLU A N 1
ATOM 792 C CA . GLU A 1 88 ? -65.855 -2.833 127.180 1.00 32.97 88 GLU A CA 1
ATOM 793 C C . GLU A 1 88 ? -66.760 -3.366 126.057 1.00 32.97 88 GLU A C 1
ATOM 795 O O . GLU A 1 88 ? -67.463 -2.664 125.330 1.00 32.97 88 GLU A O 1
ATOM 800 N N . GLU A 1 89 ? -66.655 -4.679 125.859 1.00 39.22 89 GLU A N 1
ATOM 801 C CA . GLU A 1 89 ? -67.360 -5.424 124.824 1.00 39.22 89 GLU A CA 1
ATOM 802 C C . GLU A 1 89 ? -68.488 -6.245 125.452 1.00 39.22 89 GLU A C 1
ATOM 804 O O . GLU A 1 89 ? -68.233 -7.316 126.000 1.00 39.22 89 GLU A O 1
ATOM 809 N N . ARG A 1 90 ? -69.722 -5.710 125.397 1.00 43.62 90 ARG A N 1
ATOM 810 C CA . ARG A 1 90 ? -71.007 -6.448 125.483 1.00 43.62 90 ARG A CA 1
ATOM 811 C C . ARG A 1 90 ? -72.237 -5.550 125.282 1.00 43.62 90 ARG A C 1
ATOM 813 O O . ARG A 1 90 ? -73.144 -5.539 126.096 1.00 43.62 90 ARG A O 1
ATOM 820 N N . GLU A 1 91 ? -72.292 -4.837 124.152 1.00 41.62 91 GLU A N 1
ATOM 821 C CA . GLU A 1 91 ? -73.589 -4.384 123.589 1.00 41.62 91 GLU A CA 1
ATOM 822 C C . GLU A 1 91 ? -73.506 -3.933 122.120 1.00 41.62 91 GLU A C 1
ATOM 824 O O . GLU A 1 91 ? -74.429 -4.167 121.341 1.00 41.62 91 GLU A O 1
ATOM 829 N N . ARG A 1 92 ? -72.359 -3.394 121.675 1.00 42.53 92 ARG A N 1
ATOM 830 C CA . ARG A 1 92 ? -72.129 -2.989 120.266 1.00 42.53 92 ARG A CA 1
ATOM 831 C C . ARG A 1 92 ? -72.022 -4.151 119.259 1.00 42.53 92 ARG A C 1
ATOM 833 O O . ARG A 1 92 ? -71.800 -3.915 118.074 1.00 42.53 92 ARG A O 1
ATOM 840 N N . GLU A 1 93 ? -72.174 -5.395 119.698 1.00 41.19 93 GLU A N 1
ATOM 841 C CA . GLU A 1 93 ? -71.906 -6.597 118.900 1.00 41.19 93 GLU A CA 1
ATOM 842 C C . GLU A 1 93 ? -73.013 -6.888 117.869 1.00 41.19 93 GLU A C 1
ATOM 844 O O . GLU A 1 93 ? -72.731 -6.979 116.675 1.00 41.19 93 GLU A O 1
ATOM 849 N N . ARG A 1 94 ? -74.291 -6.874 118.283 1.00 45.22 94 ARG A N 1
ATOM 850 C CA . ARG A 1 94 ? -75.449 -7.172 117.405 1.00 45.22 94 ARG A CA 1
ATOM 851 C C . ARG A 1 94 ? -75.683 -6.142 116.286 1.00 45.22 94 ARG A C 1
ATOM 853 O O . ARG A 1 94 ? -76.454 -6.398 115.363 1.00 45.22 94 ARG A O 1
ATOM 860 N N . ARG A 1 95 ? -75.044 -4.965 116.364 1.00 44.06 95 ARG A N 1
ATOM 861 C CA . ARG A 1 95 ? -75.037 -3.959 115.284 1.00 44.06 95 ARG A CA 1
ATOM 862 C C . ARG A 1 95 ? -73.870 -4.185 114.319 1.00 44.06 95 ARG A C 1
ATOM 864 O O . ARG A 1 95 ? -74.089 -4.213 113.111 1.00 44.06 95 ARG A O 1
ATOM 871 N N . ARG A 1 96 ? -72.674 -4.451 114.862 1.00 48.41 96 ARG A N 1
ATOM 872 C CA . ARG A 1 96 ? -71.471 -4.809 114.091 1.00 48.41 96 ARG A CA 1
ATOM 873 C C . ARG A 1 96 ? -71.667 -6.057 113.236 1.00 48.41 96 ARG A C 1
ATOM 875 O O . ARG A 1 96 ? -71.072 -6.134 112.177 1.00 48.41 96 ARG A O 1
ATOM 882 N N . GLU A 1 97 ? -72.482 -7.017 113.660 1.00 47.88 97 GLU A N 1
ATOM 883 C CA . GLU A 1 97 ? -72.753 -8.241 112.894 1.00 47.88 97 GLU A CA 1
ATOM 884 C C . GLU A 1 97 ? -73.442 -7.947 111.545 1.00 47.88 97 GLU A C 1
ATOM 886 O O . GLU A 1 97 ? -72.922 -8.305 110.490 1.00 47.88 97 GLU A O 1
ATOM 891 N N . ARG A 1 98 ? -74.530 -7.162 111.554 1.00 51.12 98 ARG A N 1
ATOM 892 C CA . ARG A 1 98 ? -75.256 -6.753 110.332 1.00 51.12 98 ARG A CA 1
ATOM 893 C C . ARG A 1 98 ? -74.511 -5.712 109.492 1.00 51.12 98 ARG A C 1
ATOM 895 O O . ARG A 1 98 ? -74.788 -5.570 108.302 1.00 51.12 98 ARG A O 1
ATOM 902 N N . GLU A 1 99 ? -73.591 -4.963 110.097 1.00 48.88 99 GLU A N 1
ATOM 903 C CA . GLU A 1 99 ? -72.659 -4.096 109.369 1.00 48.88 99 GLU A CA 1
ATOM 904 C C . GLU A 1 99 ? -71.559 -4.940 108.695 1.00 48.88 99 GLU A C 1
ATOM 906 O O . GLU A 1 99 ? -71.370 -4.789 107.492 1.00 48.88 99 GLU A O 1
ATOM 911 N N . ARG A 1 100 ? -70.956 -5.921 109.388 1.00 54.03 100 ARG A N 1
ATOM 912 C CA . ARG A 1 100 ? -69.970 -6.875 108.834 1.00 54.03 100 ARG A CA 1
ATOM 913 C C . ARG A 1 100 ? -70.511 -7.675 107.649 1.00 54.03 100 ARG A C 1
ATOM 915 O O . ARG A 1 100 ? -69.783 -7.843 106.680 1.00 54.03 100 ARG A O 1
ATOM 922 N N . GLU A 1 101 ? -71.758 -8.148 107.681 1.00 55.00 101 GLU A N 1
ATOM 923 C CA . GLU A 1 101 ? -72.353 -8.845 106.526 1.00 55.00 101 GLU A CA 1
ATOM 924 C C . GLU A 1 101 ? -72.471 -7.925 105.301 1.00 55.00 101 GLU A C 1
ATOM 926 O O . GLU A 1 101 ? -72.031 -8.278 104.207 1.00 55.00 101 GLU A O 1
ATOM 931 N N . ARG A 1 102 ? -72.997 -6.707 105.490 1.00 57.97 102 ARG A N 1
ATOM 932 C CA . ARG A 1 102 ? -73.149 -5.701 104.422 1.00 57.97 102 ARG A CA 1
ATOM 933 C C . ARG A 1 102 ? -71.813 -5.155 103.922 1.00 57.97 102 ARG A C 1
ATOM 935 O O . ARG A 1 102 ? -71.729 -4.701 102.783 1.00 57.97 102 ARG A O 1
ATOM 942 N N . GLU A 1 103 ? -70.792 -5.160 104.768 1.00 54.66 103 GLU A N 1
ATOM 943 C CA . GLU A 1 103 ? -69.430 -4.757 104.435 1.00 54.66 103 GLU A CA 1
ATOM 944 C C . GLU A 1 103 ? -68.706 -5.870 103.667 1.00 54.66 103 GLU A C 1
ATOM 946 O O . GLU A 1 103 ? -68.182 -5.593 102.593 1.00 54.66 103 GLU A O 1
ATOM 951 N N . GLN A 1 104 ? -68.805 -7.133 104.105 1.00 57.25 104 GLN A N 1
ATOM 952 C CA . GLN A 1 104 ? -68.325 -8.294 103.345 1.00 57.25 104 GLN A CA 1
ATOM 953 C C . GLN A 1 104 ? -69.021 -8.440 101.988 1.00 57.25 104 GLN A C 1
ATOM 955 O O . GLN A 1 104 ? -68.379 -8.830 101.017 1.00 57.25 104 GLN A O 1
ATOM 960 N N . GLU A 1 105 ? -70.317 -8.142 101.879 1.00 59.97 105 GLU A N 1
ATOM 961 C CA . GLU A 1 105 ? -71.024 -8.188 100.595 1.00 59.97 105 GLU A CA 1
ATOM 962 C C . GLU A 1 105 ? -70.490 -7.120 99.626 1.00 59.97 105 GLU A C 1
ATOM 964 O O . GLU A 1 105 ? -70.122 -7.448 98.497 1.00 59.97 105 GLU A O 1
ATOM 969 N N . ARG A 1 106 ? -70.321 -5.875 100.093 1.00 64.44 106 ARG A N 1
ATOM 970 C CA . ARG A 1 106 ? -69.691 -4.785 99.321 1.00 64.44 106 ARG A CA 1
ATOM 971 C C . ARG A 1 106 ? -68.223 -5.056 99.009 1.00 64.44 106 ARG A C 1
ATOM 973 O O . ARG A 1 106 ? -67.731 -4.630 97.969 1.00 64.44 106 ARG A O 1
ATOM 980 N N . GLU A 1 107 ? -67.501 -5.735 99.892 1.00 61.12 107 GLU A N 1
ATOM 981 C CA . GLU A 1 107 ? -66.107 -6.117 99.678 1.00 61.12 107 GLU A CA 1
ATOM 982 C C . GLU A 1 107 ? -65.991 -7.215 98.616 1.00 61.12 107 GLU A C 1
ATOM 984 O O . GLU A 1 107 ? -65.213 -7.059 97.679 1.00 61.12 107 GLU A O 1
ATOM 989 N N . ARG A 1 108 ? -66.843 -8.248 98.669 1.00 69.56 108 ARG A N 1
ATOM 990 C CA . ARG A 1 108 ? -66.970 -9.271 97.615 1.00 69.56 108 ARG A CA 1
ATOM 991 C C . ARG A 1 108 ? -67.423 -8.667 96.283 1.00 69.56 108 ARG A C 1
ATOM 993 O O . ARG A 1 108 ? -66.991 -9.127 95.229 1.00 69.56 108 ARG A O 1
ATOM 1000 N N . GLU A 1 109 ? -68.274 -7.643 96.298 1.00 68.31 109 GLU A N 1
ATOM 1001 C CA . GLU A 1 109 ? -68.675 -6.910 95.091 1.00 68.31 109 GLU A CA 1
ATOM 1002 C C . GLU A 1 109 ? -67.505 -6.107 94.500 1.00 68.31 109 GLU A C 1
ATOM 1004 O O . GLU A 1 109 ? -67.174 -6.291 93.329 1.00 68.31 109 GLU A O 1
ATOM 1009 N N . ARG A 1 110 ? -66.792 -5.324 95.322 1.00 70.44 110 ARG A N 1
ATOM 1010 C CA . ARG A 1 110 ? -65.552 -4.621 94.936 1.00 70.44 110 ARG A CA 1
ATOM 1011 C C . ARG A 1 110 ? -64.458 -5.580 94.465 1.00 70.44 110 ARG A C 1
ATOM 1013 O O . ARG A 1 110 ? -63.700 -5.253 93.558 1.00 70.44 110 ARG A O 1
ATOM 1020 N N . GLU A 1 111 ? -64.349 -6.766 95.055 1.00 69.25 111 GLU A N 1
ATOM 1021 C CA . GLU A 1 111 ? -63.401 -7.796 94.630 1.00 69.25 111 GLU A CA 1
ATOM 1022 C C . GLU A 1 111 ? -63.786 -8.383 93.266 1.00 69.25 111 GLU A C 1
ATOM 1024 O O . GLU A 1 111 ? -62.930 -8.490 92.387 1.00 69.25 111 GLU A O 1
ATOM 1029 N N . ARG A 1 112 ? -65.075 -8.676 93.041 1.00 73.44 112 ARG A N 1
ATOM 1030 C CA . ARG A 1 112 ? -65.612 -9.076 91.727 1.00 73.44 112 ARG A CA 1
ATOM 1031 C C . ARG A 1 112 ? -65.417 -7.987 90.672 1.00 73.44 112 ARG A C 1
ATOM 1033 O O . ARG A 1 112 ? -65.128 -8.308 89.521 1.00 73.44 112 ARG A O 1
ATOM 1040 N N . GLU A 1 113 ? -65.540 -6.717 91.042 1.00 69.75 113 GLU A N 1
ATOM 1041 C CA . GLU A 1 113 ? -65.280 -5.579 90.161 1.00 69.75 113 GLU A CA 1
ATOM 1042 C C . GLU A 1 113 ? -63.789 -5.478 89.802 1.00 69.75 113 GLU A C 1
ATOM 1044 O O . GLU A 1 113 ? -63.449 -5.553 88.622 1.00 69.75 113 GLU A O 1
ATOM 1049 N N . ARG A 1 114 ? -62.889 -5.493 90.795 1.00 70.19 114 ARG A N 1
ATOM 1050 C CA . ARG A 1 114 ? -61.425 -5.577 90.601 1.00 70.19 114 ARG A CA 1
ATOM 1051 C C . ARG A 1 114 ? -60.986 -6.834 89.839 1.00 70.19 114 ARG A C 1
ATOM 1053 O O . ARG A 1 114 ? -59.913 -6.852 89.238 1.00 70.19 114 ARG A O 1
ATOM 1060 N N . ALA A 1 115 ? -61.751 -7.924 89.893 1.00 70.62 115 ALA A N 1
ATOM 1061 C CA . ALA A 1 115 ? -61.497 -9.128 89.102 1.00 70.62 115 ALA A CA 1
ATOM 1062 C C . ALA A 1 115 ? -61.911 -8.933 87.633 1.00 70.62 115 ALA A C 1
ATOM 1064 O O . ALA A 1 115 ? -61.139 -9.265 86.736 1.00 70.62 115 ALA A O 1
ATOM 1065 N N . ARG A 1 116 ? -63.084 -8.335 87.374 1.00 76.56 116 ARG A N 1
ATOM 1066 C CA . ARG A 1 116 ? -63.539 -7.951 86.023 1.00 76.56 116 ARG A CA 1
ATOM 1067 C C . ARG A 1 116 ? -62.609 -6.923 85.376 1.00 76.56 116 ARG A C 1
ATOM 1069 O O . ARG A 1 116 ? -62.325 -7.022 84.186 1.00 76.56 116 ARG A O 1
ATOM 1076 N N . GLU A 1 117 ? -62.117 -5.964 86.152 1.00 70.94 117 GLU A N 1
ATOM 1077 C CA . GLU A 1 117 ? -61.148 -4.961 85.713 1.00 70.94 117 GLU A CA 1
ATOM 1078 C C . GLU A 1 117 ? -59.820 -5.607 85.299 1.00 70.94 117 GLU A C 1
ATOM 1080 O O . GLU A 1 117 ? -59.400 -5.438 84.158 1.00 70.94 117 GLU A O 1
ATOM 1085 N N . ARG A 1 118 ? -59.243 -6.473 86.146 1.00 75.44 118 ARG A N 1
ATOM 1086 C CA . ARG A 1 118 ? -58.024 -7.238 85.820 1.00 75.44 118 ARG A CA 1
ATOM 1087 C C . ARG A 1 118 ? -58.181 -8.204 84.639 1.00 75.44 118 ARG A C 1
ATOM 1089 O O . ARG A 1 118 ? -57.189 -8.539 83.998 1.00 75.44 118 ARG A O 1
ATOM 1096 N N . VAL A 1 119 ? -59.397 -8.658 84.317 1.00 75.69 119 VAL A N 1
ATOM 1097 C CA . VAL A 1 119 ? -59.661 -9.398 83.067 1.00 75.69 119 VAL A CA 1
ATOM 1098 C C . VAL A 1 119 ? -59.604 -8.458 81.859 1.00 75.69 119 VAL A C 1
ATOM 1100 O O . VAL A 1 119 ? -58.859 -8.741 80.925 1.00 75.69 119 VAL A O 1
ATOM 1103 N N . ARG A 1 120 ? -60.304 -7.316 81.902 1.00 77.94 120 ARG A N 1
ATOM 1104 C CA . ARG A 1 120 ? -60.295 -6.303 80.825 1.00 77.94 120 ARG A CA 1
ATOM 1105 C C . ARG A 1 120 ? -58.899 -5.733 80.561 1.00 77.94 120 ARG A C 1
ATOM 1107 O O . ARG A 1 120 ? -58.547 -5.468 79.417 1.00 77.94 120 ARG A O 1
ATOM 1114 N N . GLU A 1 121 ? -58.112 -5.536 81.613 1.00 68.50 121 GLU A N 1
ATOM 1115 C CA . GLU A 1 121 ? -56.718 -5.094 81.542 1.00 68.50 121 GLU A CA 1
ATOM 1116 C C . GLU A 1 121 ? -55.861 -6.111 80.775 1.00 68.50 121 GLU A C 1
ATOM 1118 O O . GLU A 1 121 ? -55.285 -5.769 79.744 1.00 68.50 121 GLU A O 1
ATOM 1123 N N . ARG A 1 122 ? -55.908 -7.391 81.169 1.00 75.44 122 ARG A N 1
ATOM 1124 C CA . ARG A 1 122 ? -55.223 -8.492 80.467 1.00 75.44 122 ARG A CA 1
ATOM 1125 C C . ARG A 1 122 ? -55.689 -8.684 79.023 1.00 75.44 122 ARG A C 1
ATOM 1127 O O . ARG A 1 122 ? -54.911 -9.133 78.184 1.00 75.44 122 ARG A O 1
ATOM 1134 N N . GLU A 1 123 ? -56.947 -8.384 78.706 1.00 75.00 123 GLU A N 1
ATOM 1135 C CA . GLU A 1 123 ? -57.438 -8.401 77.323 1.00 75.00 123 GLU A CA 1
ATOM 1136 C C . GLU A 1 123 ? -56.838 -7.259 76.492 1.00 75.00 123 GLU A C 1
ATOM 1138 O O . GLU A 1 123 ? -56.348 -7.519 75.393 1.00 75.00 123 GLU A O 1
ATOM 1143 N N . ARG A 1 124 ? -56.761 -6.037 77.040 1.00 80.62 124 ARG A N 1
ATOM 1144 C CA . ARG A 1 124 ? -56.086 -4.888 76.402 1.00 80.62 124 ARG A CA 1
ATOM 1145 C C . ARG A 1 124 ? -54.583 -5.110 76.220 1.00 80.62 124 ARG A C 1
ATOM 1147 O O . ARG A 1 124 ? -54.034 -4.718 75.190 1.00 80.62 124 ARG A O 1
ATOM 1154 N N . GLU A 1 125 ? -53.916 -5.746 77.184 1.00 77.56 125 GLU A N 1
ATOM 1155 C CA . GLU A 1 125 ? -52.508 -6.145 77.061 1.00 77.56 125 GLU A CA 1
ATOM 1156 C C . GLU A 1 125 ? -52.315 -7.113 75.887 1.00 77.56 125 GLU A C 1
ATOM 1158 O O . GLU A 1 125 ? -51.512 -6.844 74.995 1.00 77.56 125 GLU A O 1
ATOM 1163 N N . ARG A 1 126 ? -53.112 -8.190 75.826 1.00 81.38 126 ARG A N 1
ATOM 1164 C CA . ARG A 1 126 ? -53.079 -9.183 74.735 1.00 81.38 126 ARG A CA 1
ATOM 1165 C C . ARG A 1 126 ? -53.421 -8.586 73.371 1.00 81.38 126 ARG A C 1
ATOM 1167 O O . ARG A 1 126 ? -52.867 -9.008 72.360 1.00 81.38 126 ARG A O 1
ATOM 1174 N N . GLU A 1 127 ? -54.342 -7.630 73.314 1.00 77.25 127 GLU A N 1
ATOM 1175 C CA . GLU A 1 127 ? -54.685 -6.914 72.082 1.00 77.25 127 GLU A CA 1
ATOM 1176 C C . GLU A 1 127 ? -53.524 -6.019 71.619 1.00 77.25 127 GLU A C 1
ATOM 1178 O O . GLU A 1 127 ? -53.122 -6.079 70.456 1.00 77.25 127 GLU A O 1
ATOM 1183 N N . SER A 1 128 ? -52.898 -5.294 72.550 1.00 77.19 128 SER A N 1
ATOM 1184 C CA . SER A 1 128 ? -51.699 -4.482 72.298 1.00 77.19 128 SER A CA 1
ATOM 1185 C C . SER A 1 128 ? -50.488 -5.327 71.876 1.00 77.19 128 SER A C 1
ATOM 1187 O O . SER A 1 128 ? -49.690 -4.908 71.039 1.00 77.19 128 SER A O 1
ATOM 1189 N N . GLU A 1 129 ? -50.340 -6.526 72.438 1.00 82.00 129 GLU A N 1
ATOM 1190 C CA . GLU A 1 129 ? -49.300 -7.497 72.089 1.00 82.00 129 GLU A CA 1
ATOM 1191 C C . GLU A 1 129 ? -49.508 -8.059 70.673 1.00 82.00 129 GLU A C 1
ATOM 1193 O O . GLU A 1 129 ? -48.581 -8.042 69.861 1.00 82.00 129 GLU A O 1
ATOM 1198 N N . ARG A 1 130 ? -50.745 -8.438 70.321 1.00 84.50 130 ARG A N 1
ATOM 1199 C CA . ARG A 1 130 ? -51.124 -8.857 68.957 1.00 84.50 130 ARG A CA 1
ATOM 1200 C C . ARG A 1 130 ? -50.916 -7.749 67.924 1.00 84.50 130 ARG A C 1
ATOM 1202 O O . ARG A 1 130 ? -50.451 -8.025 66.819 1.00 84.50 130 ARG A O 1
ATOM 1209 N N . GLU A 1 131 ? -51.224 -6.499 68.268 1.00 82.12 131 GLU A N 1
ATOM 1210 C CA . GLU A 1 131 ? -50.907 -5.343 67.423 1.00 82.12 131 GLU A CA 1
ATOM 1211 C C . GLU A 1 131 ? -49.397 -5.206 67.178 1.00 82.12 131 GLU A C 1
ATOM 1213 O O . GLU A 1 131 ? -48.982 -4.962 66.043 1.00 82.12 131 GLU A O 1
ATOM 1218 N N . ARG A 1 132 ? -48.571 -5.363 68.223 1.00 84.06 132 ARG A N 1
ATOM 1219 C CA . ARG A 1 132 ? -47.103 -5.298 68.116 1.00 84.06 132 ARG A CA 1
ATOM 1220 C C . ARG A 1 132 ? -46.569 -6.424 67.234 1.00 84.06 132 ARG A C 1
ATOM 1222 O O . ARG A 1 132 ? -45.862 -6.127 66.274 1.00 84.06 132 ARG A O 1
ATOM 1229 N N . GLU A 1 133 ? -46.983 -7.670 67.473 1.00 85.50 133 GLU A N 1
ATOM 1230 C CA . GLU A 1 133 ? -46.666 -8.812 66.604 1.00 85.50 133 GLU A CA 1
ATOM 1231 C C . GLU A 1 133 ? -47.025 -8.539 65.139 1.00 85.50 133 GLU A C 1
ATOM 1233 O O . GLU A 1 133 ? -46.212 -8.772 64.243 1.00 85.50 133 GLU A O 1
ATOM 1238 N N . LYS A 1 134 ? -48.236 -8.032 64.873 1.00 88.25 134 LYS A N 1
ATOM 1239 C CA . LYS A 1 134 ? -48.685 -7.732 63.510 1.00 88.25 134 LYS A CA 1
ATOM 1240 C C . LYS A 1 134 ? -47.790 -6.678 62.854 1.00 88.25 134 LYS A C 1
ATOM 1242 O O . LYS A 1 134 ? -47.299 -6.904 61.749 1.00 88.25 134 LYS A O 1
ATOM 1247 N N . LYS A 1 135 ? -47.515 -5.577 63.560 1.00 88.06 135 LYS A N 1
ATOM 1248 C CA . LYS A 1 135 ? -46.665 -4.469 63.091 1.00 88.06 135 LYS A CA 1
ATOM 1249 C C . LYS A 1 135 ? -45.209 -4.907 62.877 1.00 88.06 135 LYS A C 1
ATOM 1251 O O . LYS A 1 135 ? -44.552 -4.399 61.970 1.00 88.06 135 LYS A O 1
ATOM 1256 N N . GLU A 1 136 ? -44.694 -5.868 63.645 1.00 87.31 136 GLU A N 1
ATOM 1257 C CA . GLU A 1 136 ? -43.381 -6.478 63.388 1.00 87.31 136 GLU A CA 1
ATOM 1258 C C . GLU A 1 136 ? -43.386 -7.423 62.181 1.00 87.31 136 GLU A C 1
ATOM 1260 O O . GLU A 1 136 ? -42.474 -7.358 61.354 1.00 87.31 136 GLU A O 1
ATOM 1265 N N . ARG A 1 137 ? -44.413 -8.269 62.031 1.00 85.62 137 ARG A N 1
ATOM 1266 C CA . ARG A 1 137 ? -44.561 -9.174 60.876 1.00 85.62 137 ARG A CA 1
ATOM 1267 C C . ARG A 1 137 ? -44.705 -8.392 59.564 1.00 85.62 137 ARG A C 1
ATOM 1269 O O . ARG A 1 137 ? -44.063 -8.752 58.578 1.00 85.62 137 ARG A O 1
ATOM 1276 N N . GLU A 1 138 ? -45.460 -7.292 59.568 1.00 86.94 138 GLU A N 1
ATOM 1277 C CA . GLU A 1 138 ? -45.579 -6.356 58.440 1.00 86.94 138 GLU A CA 1
ATOM 1278 C C . GLU A 1 138 ? -44.211 -5.731 58.093 1.00 86.94 138 GLU A C 1
ATOM 1280 O O . GLU A 1 138 ? -43.735 -5.906 56.969 1.00 86.94 138 GLU A O 1
ATOM 1285 N N . LYS A 1 139 ? -43.496 -5.140 59.067 1.00 89.00 139 LYS A N 1
ATOM 1286 C CA . LYS A 1 139 ? -42.127 -4.607 58.872 1.00 89.00 139 LYS A CA 1
ATOM 1287 C C . LYS A 1 139 ? -41.129 -5.664 58.383 1.00 89.00 139 LYS A C 1
ATOM 1289 O O . LYS A 1 139 ? -40.244 -5.359 57.583 1.00 89.00 139 LYS A O 1
ATOM 1294 N N . LYS A 1 140 ? -41.239 -6.912 58.848 1.00 86.69 140 LYS A N 1
ATOM 1295 C CA . LYS A 1 140 ? -40.389 -8.027 58.401 1.00 86.69 140 LYS A CA 1
ATOM 1296 C C . LYS A 1 140 ? -40.688 -8.410 56.948 1.00 86.69 140 LYS A C 1
ATOM 1298 O O . LYS A 1 140 ? -39.748 -8.612 56.183 1.00 86.69 140 LYS A O 1
ATOM 1303 N N . SER A 1 141 ? -41.962 -8.442 56.548 1.00 85.81 141 SER A N 1
ATOM 1304 C CA . SER A 1 141 ? -42.360 -8.671 55.152 1.00 85.81 141 SER A CA 1
ATOM 1305 C C . SER A 1 141 ? -41.932 -7.531 54.224 1.00 85.81 141 SER A C 1
ATOM 1307 O O . SER A 1 141 ? -41.559 -7.792 53.083 1.00 85.81 141 SER A O 1
ATOM 1309 N N . GLU A 1 142 ? -41.988 -6.282 54.682 1.00 88.19 142 GLU A N 1
ATOM 1310 C CA . GLU A 1 142 ? -41.566 -5.109 53.910 1.00 88.19 142 GLU A CA 1
ATOM 1311 C C . GLU A 1 142 ? -40.049 -5.109 53.675 1.00 88.19 142 GLU A C 1
ATOM 1313 O O . GLU A 1 142 ? -39.587 -4.951 52.540 1.00 88.19 142 GLU A O 1
ATOM 1318 N N . ARG A 1 143 ? -39.266 -5.397 54.725 1.00 87.38 143 ARG A N 1
ATOM 1319 C CA . ARG A 1 143 ? -37.811 -5.595 54.630 1.00 87.38 143 ARG A CA 1
ATOM 1320 C C . ARG A 1 143 ? -37.452 -6.733 53.673 1.00 87.38 143 ARG A C 1
ATOM 1322 O O . ARG A 1 143 ? -36.562 -6.544 52.850 1.00 87.38 143 ARG A O 1
ATOM 1329 N N . ALA A 1 144 ? -38.165 -7.862 53.730 1.00 89.38 144 ALA A N 1
ATOM 1330 C CA . ALA A 1 144 ? -37.950 -8.992 52.824 1.00 89.38 144 ALA A CA 1
ATOM 1331 C C . ALA A 1 144 ? -38.167 -8.600 51.350 1.00 89.38 144 ALA A C 1
ATOM 1333 O O . ALA A 1 144 ? -37.239 -8.720 50.557 1.00 89.38 144 ALA A O 1
ATOM 1334 N N . ARG A 1 145 ? -39.320 -8.005 51.007 1.00 90.06 145 ARG A N 1
ATOM 1335 C CA . ARG A 1 145 ? -39.610 -7.515 49.641 1.00 90.06 145 ARG A CA 1
ATOM 1336 C C . ARG A 1 145 ? -38.583 -6.490 49.148 1.00 90.06 145 ARG A C 1
ATOM 1338 O O . ARG A 1 145 ? -38.197 -6.488 47.981 1.00 90.06 145 ARG A O 1
ATOM 1345 N N . THR A 1 146 ? -38.122 -5.615 50.043 1.00 89.50 146 THR A N 1
ATOM 1346 C CA . THR A 1 146 ? -37.084 -4.617 49.735 1.00 89.50 146 THR A CA 1
ATOM 1347 C C . THR A 1 146 ? -35.736 -5.285 49.447 1.00 89.50 146 THR A C 1
ATOM 1349 O O . THR A 1 146 ? -35.037 -4.898 48.512 1.00 89.50 146 THR A O 1
ATOM 1352 N N . GLN A 1 147 ? -35.378 -6.316 50.216 1.00 90.00 147 GLN A N 1
ATOM 1353 C CA . GLN A 1 147 ? -34.170 -7.112 50.010 1.00 90.00 147 GLN A CA 1
ATOM 1354 C C . GLN A 1 147 ? -34.237 -7.912 48.700 1.00 90.00 147 GLN A C 1
ATOM 1356 O O . GLN A 1 147 ? -33.284 -7.857 47.926 1.00 90.00 147 GLN A O 1
ATOM 1361 N N . GLU A 1 148 ? -35.361 -8.569 48.408 1.00 91.50 148 GLU A N 1
ATOM 1362 C CA . GLU A 1 148 ? -35.616 -9.289 47.151 1.00 91.50 148 GLU A CA 1
ATOM 1363 C C . GLU A 1 148 ? -35.490 -8.358 45.936 1.00 91.50 148 GLU A C 1
ATOM 1365 O O . GLU A 1 148 ? -34.705 -8.633 45.031 1.00 91.50 148 GLU A O 1
ATOM 1370 N N . SER A 1 149 ? -36.158 -7.197 45.950 1.00 89.69 149 SER A N 1
ATOM 1371 C CA . SER A 1 149 ? -36.060 -6.211 44.861 1.00 89.69 149 SER A CA 1
ATOM 1372 C C . SER A 1 149 ? -34.632 -5.681 44.661 1.00 89.69 149 SER A C 1
ATOM 1374 O O . SER A 1 149 ? -34.214 -5.418 43.533 1.00 89.69 149 SER A O 1
ATOM 1376 N N . ASN A 1 150 ? -33.849 -5.545 45.735 1.00 93.81 150 ASN A N 1
ATOM 1377 C CA . ASN A 1 150 ? -32.447 -5.129 45.647 1.00 93.81 150 ASN A CA 1
ATOM 1378 C C . ASN A 1 150 ? -31.510 -6.251 45.163 1.00 93.81 150 ASN A C 1
ATOM 1380 O O . ASN A 1 150 ? -30.496 -5.950 44.532 1.00 93.81 150 ASN A O 1
ATOM 1384 N N . ILE A 1 151 ? -31.834 -7.523 45.417 1.00 92.69 151 ILE A N 1
ATOM 1385 C CA . ILE A 1 151 ? -31.135 -8.675 44.825 1.00 92.69 151 ILE A CA 1
ATOM 1386 C C . ILE A 1 151 ? -31.434 -8.728 43.324 1.00 92.69 151 ILE A C 1
ATOM 1388 O O . ILE A 1 151 ? -30.502 -8.693 42.524 1.00 92.69 151 ILE A O 1
ATOM 1392 N N . GLU A 1 152 ? -32.710 -8.686 42.937 1.00 93.31 152 GLU A N 1
ATOM 1393 C CA . GLU A 1 152 ? -33.133 -8.760 41.534 1.00 93.31 152 GLU A CA 1
ATOM 1394 C C . GLU A 1 152 ? -32.530 -7.624 40.684 1.00 93.31 152 GLU A C 1
ATOM 1396 O O . GLU A 1 152 ? -32.033 -7.858 39.582 1.00 93.31 152 GLU A O 1
ATOM 1401 N N . LYS A 1 153 ? -32.491 -6.388 41.207 1.00 92.62 153 LYS A N 1
ATOM 1402 C CA . LYS A 1 153 ? -31.802 -5.262 40.547 1.00 92.62 153 LYS A CA 1
ATOM 1403 C C . LYS A 1 153 ? -30.323 -5.562 40.289 1.00 92.62 153 LYS A C 1
ATOM 1405 O O . LYS A 1 153 ? -29.864 -5.374 39.165 1.00 92.62 153 LYS A O 1
ATOM 1410 N N . ARG A 1 154 ? -29.599 -6.072 41.293 1.00 91.50 154 ARG A N 1
ATOM 1411 C CA . ARG A 1 154 ? -28.172 -6.422 41.176 1.00 91.50 154 ARG A CA 1
ATOM 1412 C C . ARG A 1 154 ? -27.929 -7.562 40.189 1.00 91.50 154 ARG A C 1
ATOM 1414 O O . ARG A 1 154 ? -26.903 -7.571 39.515 1.00 91.50 154 ARG A O 1
ATOM 1421 N N . GLU A 1 155 ? -28.842 -8.523 40.089 1.00 92.38 155 GLU A N 1
ATOM 1422 C CA . GLU A 1 155 ? -28.745 -9.607 39.106 1.00 92.38 155 GLU A CA 1
ATOM 1423 C C . GLU A 1 155 ? -28.987 -9.097 37.681 1.00 92.38 155 GLU A C 1
ATOM 1425 O O . GLU A 1 155 ? -28.162 -9.355 36.804 1.00 92.38 155 GLU A O 1
ATOM 1430 N N . ARG A 1 156 ? -30.016 -8.264 37.473 1.00 93.38 156 ARG A N 1
ATOM 1431 C CA . ARG A 1 156 ? -30.276 -7.583 36.191 1.00 93.38 156 ARG A CA 1
ATOM 1432 C C . ARG A 1 156 ? -29.118 -6.668 35.759 1.00 93.38 156 ARG A C 1
ATOM 1434 O O . ARG A 1 156 ? -28.843 -6.555 34.568 1.00 93.38 156 ARG A O 1
ATOM 1441 N N . GLU A 1 157 ? -28.424 -6.014 36.692 1.00 92.31 157 GLU A N 1
ATOM 1442 C CA . GLU A 1 157 ? -27.215 -5.227 36.392 1.00 92.31 157 GLU A CA 1
ATOM 1443 C C . GLU A 1 157 ? -26.040 -6.115 35.960 1.00 92.31 157 GLU A C 1
ATOM 1445 O O . GLU A 1 157 ? -25.453 -5.869 34.906 1.00 92.31 157 GLU A O 1
ATOM 1450 N N . ARG A 1 158 ? -25.753 -7.191 36.704 1.00 93.31 158 ARG A N 1
ATOM 1451 C CA . ARG A 1 158 ? -24.709 -8.176 36.360 1.00 93.31 158 ARG A CA 1
ATOM 1452 C C . ARG A 1 158 ? -24.967 -8.877 35.027 1.00 93.31 158 ARG A C 1
ATOM 1454 O O . ARG A 1 158 ? -24.025 -9.230 34.322 1.00 93.31 158 ARG A O 1
ATOM 1461 N N . GLU A 1 159 ? -26.227 -9.113 34.674 1.00 93.25 159 GLU A N 1
ATOM 1462 C CA . GLU A 1 159 ? -26.595 -9.693 33.382 1.00 93.25 159 GLU A CA 1
ATOM 1463 C C . GLU A 1 159 ? -26.299 -8.726 32.227 1.00 93.25 159 GLU A C 1
ATOM 1465 O O . GLU A 1 159 ? -25.622 -9.111 31.274 1.00 93.25 159 GLU A O 1
ATOM 1470 N N . ARG A 1 160 ? -26.685 -7.450 32.359 1.00 93.81 160 ARG A N 1
ATOM 1471 C CA . ARG A 1 160 ? -26.356 -6.384 31.391 1.00 93.81 160 ARG A CA 1
ATOM 1472 C C . ARG A 1 160 ? -24.851 -6.153 31.250 1.00 93.81 160 ARG A C 1
ATOM 1474 O O . ARG A 1 160 ? -24.374 -5.852 30.160 1.00 93.81 160 ARG A O 1
ATOM 1481 N N . GLU A 1 161 ? -24.099 -6.276 32.338 1.00 92.44 161 GLU A N 1
ATOM 1482 C CA . GLU A 1 161 ? -22.635 -6.192 32.335 1.00 92.44 161 GLU A CA 1
ATOM 1483 C C . GLU A 1 161 ? -22.017 -7.342 31.520 1.00 92.44 161 GLU A C 1
ATOM 1485 O O . GLU A 1 161 ? -21.267 -7.098 30.576 1.00 92.44 161 GLU A O 1
ATOM 1490 N N . ARG A 1 162 ? -22.438 -8.587 31.780 1.00 94.62 162 ARG A N 1
ATOM 1491 C CA . ARG A 1 162 ? -22.037 -9.774 30.998 1.00 94.62 162 ARG A CA 1
ATOM 1492 C C . ARG A 1 162 ? -22.461 -9.699 29.530 1.00 94.62 162 ARG A C 1
ATOM 1494 O O . ARG A 1 162 ? -21.761 -10.222 28.666 1.00 94.62 162 ARG A O 1
ATOM 1501 N N . GLU A 1 163 ? -23.609 -9.098 29.230 1.00 93.25 163 GLU A N 1
ATOM 1502 C CA . GLU A 1 163 ? -24.072 -8.881 27.857 1.00 93.25 163 GLU A CA 1
ATOM 1503 C C . GLU A 1 163 ? -23.156 -7.898 27.113 1.00 93.25 163 GLU A C 1
ATOM 1505 O O . GLU A 1 163 ? -22.704 -8.207 26.009 1.00 93.25 163 GLU A O 1
ATOM 1510 N N . ARG A 1 164 ? -22.783 -6.780 27.752 1.00 94.44 164 ARG A N 1
ATOM 1511 C CA . ARG A 1 164 ? -21.805 -5.818 27.213 1.00 94.44 164 ARG A CA 1
ATOM 1512 C C . ARG A 1 164 ? -20.440 -6.461 26.975 1.00 94.44 164 ARG A C 1
ATOM 1514 O O . ARG A 1 164 ? -19.909 -6.315 25.880 1.00 94.44 164 ARG A O 1
ATOM 1521 N N . GLU A 1 165 ? -19.909 -7.228 27.932 1.00 93.62 165 GLU A N 1
ATOM 1522 C CA . GLU A 1 165 ? -18.647 -7.965 27.740 1.00 93.62 165 GLU A CA 1
ATOM 1523 C C . GLU A 1 165 ? -18.712 -8.925 26.540 1.00 93.62 165 GLU A C 1
ATOM 1525 O O . GLU A 1 165 ? -17.751 -9.054 25.779 1.00 93.62 165 GLU A O 1
ATOM 1530 N N . ARG A 1 166 ? -19.837 -9.632 26.362 1.00 94.75 166 ARG A N 1
ATOM 1531 C CA . ARG A 1 166 ? -20.040 -10.551 25.231 1.00 94.75 166 ARG A CA 1
ATOM 1532 C C . ARG A 1 166 ? -20.102 -9.803 23.903 1.00 94.75 166 ARG A C 1
ATOM 1534 O O . ARG A 1 166 ? -19.523 -10.278 22.926 1.00 94.75 166 ARG A O 1
ATOM 1541 N N . GLU A 1 167 ? -20.779 -8.658 23.860 1.00 94.06 167 GLU A N 1
ATOM 1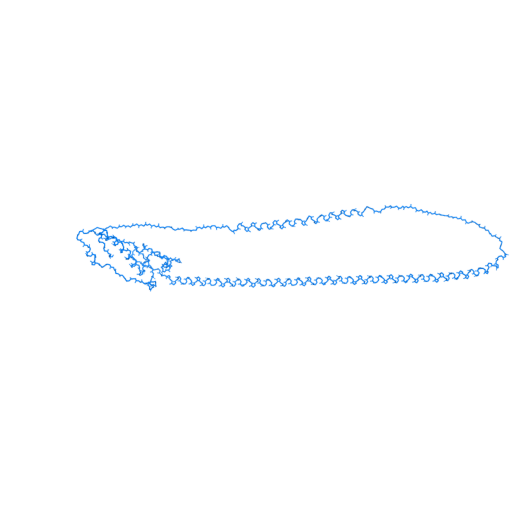542 C CA . GLU A 1 167 ? -20.855 -7.833 22.656 1.00 94.06 167 GLU A CA 1
ATOM 1543 C C . GLU A 1 167 ? -19.498 -7.200 22.315 1.00 94.06 167 GLU A C 1
ATOM 1545 O O . GLU A 1 167 ? -19.081 -7.221 21.158 1.00 94.06 167 GLU A O 1
ATOM 1550 N N . GLU A 1 168 ? -18.758 -6.708 23.308 1.00 94.06 168 GLU A N 1
ATOM 1551 C CA . GLU A 1 168 ? -17.421 -6.143 23.121 1.00 94.06 168 GLU A CA 1
ATOM 1552 C C . GLU A 1 168 ? -16.430 -7.193 22.602 1.00 94.06 168 GLU A C 1
ATOM 1554 O O . GLU A 1 168 ? -15.819 -6.985 21.553 1.00 94.06 168 GLU A O 1
ATOM 1559 N N . ARG A 1 169 ? -16.368 -8.376 23.230 1.00 94.81 169 ARG A N 1
ATOM 1560 C CA . ARG A 1 169 ? -15.559 -9.516 22.752 1.00 94.81 169 ARG A CA 1
ATOM 1561 C C . ARG A 1 169 ? -15.968 -9.989 21.353 1.00 94.81 169 ARG A C 1
ATOM 1563 O O . ARG A 1 169 ? -15.141 -10.531 20.621 1.00 94.81 169 ARG A O 1
ATOM 1570 N N . ARG A 1 170 ? -17.236 -9.818 20.960 1.00 95.00 170 ARG A N 1
ATOM 1571 C CA . ARG A 1 170 ? -17.695 -10.096 19.591 1.00 95.00 170 ARG A CA 1
ATOM 1572 C C . ARG A 1 170 ? -17.169 -9.041 18.612 1.00 95.00 170 ARG A C 1
ATOM 1574 O O . ARG A 1 170 ? -16.548 -9.415 17.620 1.00 95.00 170 ARG A O 1
ATOM 1581 N N . ARG A 1 171 ? -17.365 -7.754 18.913 1.00 94.94 171 ARG A N 1
ATOM 1582 C CA . ARG A 1 171 ? -16.888 -6.618 18.103 1.00 94.94 171 ARG A CA 1
ATOM 1583 C C . ARG A 1 171 ? -15.361 -6.631 17.951 1.00 94.94 171 ARG A C 1
ATOM 1585 O O . ARG A 1 171 ? -14.845 -6.283 16.893 1.00 94.94 171 ARG A O 1
ATOM 1592 N N . GLU A 1 172 ? -14.631 -7.056 18.981 1.00 93.88 172 GLU A N 1
ATOM 1593 C CA . GLU A 1 172 ? -13.178 -7.259 18.945 1.00 93.88 172 GLU A CA 1
ATOM 1594 C C . GLU A 1 172 ? -12.776 -8.347 17.936 1.00 93.88 172 GLU A C 1
ATOM 1596 O O . GLU A 1 172 ? -11.963 -8.085 17.051 1.00 93.88 172 GLU A O 1
ATOM 1601 N N . ARG A 1 173 ? -13.407 -9.528 17.994 1.00 93.75 173 ARG A N 1
ATOM 1602 C CA . ARG A 1 173 ? -13.172 -10.635 17.044 1.00 93.75 173 ARG A CA 1
ATOM 1603 C C . ARG A 1 173 ? -13.559 -10.291 15.606 1.00 93.75 173 ARG A C 1
ATOM 1605 O O . ARG A 1 173 ? -12.920 -10.767 14.672 1.00 93.75 173 ARG A O 1
ATOM 1612 N N . GLU A 1 174 ? -14.606 -9.492 15.410 1.00 93.12 174 GLU A N 1
ATOM 1613 C CA . GLU A 1 174 ? -15.000 -8.999 14.085 1.00 93.12 174 GLU A CA 1
ATOM 1614 C C . GLU A 1 174 ? -13.915 -8.056 13.523 1.00 93.12 174 GLU A C 1
ATOM 1616 O O . GLU A 1 174 ? -13.407 -8.308 12.430 1.00 93.12 174 GLU A O 1
ATOM 1621 N N . ARG A 1 175 ? -13.432 -7.087 14.317 1.00 94.44 175 ARG A N 1
ATOM 1622 C CA . ARG A 1 175 ? -12.298 -6.207 13.956 1.00 94.44 175 ARG A CA 1
ATOM 1623 C C . ARG A 1 175 ? -10.983 -6.958 13.726 1.00 94.44 175 ARG A C 1
ATOM 1625 O O . ARG A 1 175 ? -10.165 -6.535 12.912 1.00 94.44 175 ARG A O 1
ATOM 1632 N N . GLU A 1 176 ? -10.731 -8.035 14.466 1.00 93.19 176 GLU A N 1
ATOM 1633 C CA . GLU A 1 176 ? -9.540 -8.870 14.284 1.00 93.19 176 GLU A CA 1
ATOM 1634 C C . GLU A 1 176 ? -9.563 -9.568 12.919 1.00 93.19 176 GLU A C 1
ATOM 1636 O O . GLU A 1 176 ? -8.610 -9.435 12.152 1.00 93.19 176 GLU A O 1
ATOM 1641 N N . ARG A 1 177 ? -10.695 -10.184 12.554 1.00 94.12 177 ARG A N 1
ATOM 1642 C CA . ARG A 1 177 ? -10.902 -10.805 11.235 1.00 94.12 177 ARG A CA 1
ATOM 1643 C C . ARG A 1 177 ? -10.791 -9.804 10.088 1.00 94.12 177 ARG A C 1
ATOM 1645 O O . ARG A 1 177 ? -10.173 -10.113 9.073 1.00 94.12 177 ARG A O 1
ATOM 1652 N N . GLU A 1 178 ? -11.340 -8.599 10.243 1.00 93.25 178 GLU A N 1
ATOM 1653 C CA . GLU A 1 178 ? -11.180 -7.521 9.255 1.00 93.25 178 GLU A CA 1
ATOM 1654 C C . GLU A 1 178 ? -9.700 -7.180 9.027 1.00 93.25 178 GLU A C 1
ATOM 1656 O O . GLU A 1 178 ? -9.255 -7.091 7.881 1.00 93.25 178 GLU A O 1
ATOM 1661 N N . ARG A 1 179 ? -8.909 -7.069 10.105 1.00 93.44 179 ARG A N 1
ATOM 1662 C CA . ARG A 1 179 ? -7.457 -6.828 10.032 1.00 93.44 179 ARG A CA 1
ATOM 1663 C C . ARG A 1 179 ? -6.699 -7.994 9.399 1.00 93.44 179 ARG A C 1
ATOM 1665 O O . ARG A 1 179 ? -5.709 -7.754 8.712 1.00 93.44 179 ARG A O 1
ATOM 1672 N N . GLU A 1 180 ? -7.111 -9.240 9.623 1.00 92.88 180 GLU A N 1
ATOM 1673 C CA . GLU A 1 180 ? -6.509 -10.408 8.965 1.00 92.88 180 GLU A CA 1
ATOM 1674 C C . GLU A 1 180 ? -6.777 -10.408 7.457 1.00 92.88 180 GLU A C 1
ATOM 1676 O O . GLU A 1 180 ? -5.825 -10.477 6.679 1.00 92.88 180 GLU A O 1
ATOM 1681 N N . VAL A 1 181 ? -8.029 -10.205 7.038 1.00 94.50 181 VAL A N 1
ATOM 1682 C CA . VAL A 1 181 ? -8.406 -10.091 5.618 1.00 94.50 181 VAL A CA 1
ATOM 1683 C C . VAL A 1 181 ? -7.705 -8.903 4.945 1.00 94.50 181 VAL A C 1
ATOM 1685 O O . VAL A 1 181 ? -7.272 -9.004 3.798 1.00 94.50 181 VAL A O 1
ATOM 1688 N N . GLU A 1 182 ? -7.530 -7.776 5.641 1.00 92.19 182 GLU A N 1
ATOM 1689 C CA . GLU A 1 182 ? -6.765 -6.639 5.118 1.00 92.19 182 GLU A CA 1
ATOM 1690 C C . GLU A 1 182 ? -5.267 -6.969 4.963 1.00 92.19 182 GLU A C 1
ATOM 1692 O O . GLU A 1 182 ? -4.656 -6.628 3.948 1.00 92.19 182 GLU A O 1
ATOM 1697 N N . ARG A 1 183 ? -4.664 -7.666 5.938 1.00 92.19 183 ARG A N 1
ATOM 1698 C CA . ARG A 1 183 ? -3.266 -8.132 5.869 1.00 92.19 183 ARG A CA 1
ATOM 1699 C C . ARG A 1 183 ? -3.051 -9.123 4.727 1.00 92.19 183 ARG A C 1
ATOM 1701 O O . ARG A 1 183 ? -2.015 -9.050 4.071 1.00 92.19 183 ARG A O 1
ATOM 1708 N N . GLU A 1 184 ? -3.999 -10.025 4.494 1.00 92.50 184 GLU A N 1
ATOM 1709 C CA . GLU A 1 184 ? -3.962 -11.004 3.405 1.00 92.50 184 GLU A CA 1
ATOM 1710 C C . GLU A 1 184 ? -4.064 -10.317 2.038 1.00 92.50 184 GLU A C 1
ATOM 1712 O O . GLU A 1 184 ? -3.161 -10.467 1.215 1.00 92.50 184 GLU A O 1
ATOM 1717 N N . ARG A 1 185 ? -5.051 -9.430 1.844 1.00 93.44 185 ARG A N 1
ATOM 1718 C CA . ARG A 1 185 ? -5.167 -8.603 0.627 1.00 93.44 185 ARG A CA 1
ATOM 1719 C C . ARG A 1 185 ? -3.898 -7.796 0.349 1.00 93.44 185 ARG A C 1
ATOM 1721 O O . ARG A 1 185 ? -3.416 -7.798 -0.778 1.00 93.44 185 ARG A O 1
ATOM 1728 N N . ARG A 1 186 ? -3.308 -7.165 1.372 1.00 91.69 186 ARG A N 1
ATOM 1729 C CA . ARG A 1 186 ? -2.035 -6.422 1.258 1.00 91.69 186 ARG A CA 1
ATOM 1730 C C . ARG A 1 186 ? -0.827 -7.315 0.936 1.00 91.69 186 ARG A C 1
ATOM 1732 O O . ARG A 1 186 ? 0.174 -6.794 0.447 1.00 91.69 186 ARG A O 1
ATOM 1739 N N . ARG A 1 187 ? -0.868 -8.623 1.224 1.00 91.56 187 ARG A N 1
ATOM 1740 C CA . ARG A 1 187 ? 0.159 -9.590 0.786 1.00 91.56 187 ARG A CA 1
ATOM 1741 C C . ARG A 1 187 ? -0.056 -9.967 -0.674 1.00 91.56 187 ARG A C 1
ATOM 1743 O O . ARG A 1 187 ? 0.857 -9.774 -1.468 1.00 91.56 187 ARG A O 1
ATOM 1750 N N . GLU A 1 188 ? -1.266 -10.395 -1.031 1.00 92.12 188 GLU A N 1
ATOM 1751 C CA . GLU A 1 188 ? -1.626 -10.715 -2.416 1.00 92.12 188 GLU A CA 1
ATOM 1752 C C . GLU A 1 188 ? -1.351 -9.551 -3.374 1.00 92.12 188 GLU A C 1
ATOM 1754 O O . GLU A 1 188 ? -0.840 -9.758 -4.469 1.00 92.12 188 GLU A O 1
ATOM 1759 N N . GLU A 1 189 ? -1.675 -8.320 -2.979 1.00 91.38 189 GLU A N 1
ATOM 1760 C CA . GLU A 1 189 ? -1.436 -7.120 -3.780 1.00 91.38 189 GLU A CA 1
ATOM 1761 C C . GLU A 1 189 ? 0.060 -6.912 -4.042 1.00 91.38 189 GLU A C 1
ATOM 1763 O O . GLU A 1 189 ? 0.461 -6.820 -5.199 1.00 91.38 189 GLU A O 1
ATOM 1768 N N . ARG A 1 190 ? 0.900 -6.981 -3.000 1.00 88.81 190 ARG A N 1
ATOM 1769 C CA . ARG A 1 190 ? 2.367 -6.902 -3.126 1.00 88.81 190 ARG A CA 1
ATOM 1770 C C . ARG A 1 190 ? 2.956 -8.032 -3.962 1.00 88.81 190 ARG A C 1
ATOM 1772 O O . ARG A 1 190 ? 3.911 -7.806 -4.699 1.00 88.81 190 ARG A O 1
ATOM 1779 N N . GLU A 1 191 ? 2.412 -9.242 -3.865 1.00 91.31 191 GLU A N 1
ATOM 1780 C CA . GLU A 1 191 ? 2.832 -10.359 -4.712 1.00 91.31 191 GLU A CA 1
ATOM 1781 C C . GLU A 1 191 ? 2.432 -10.120 -6.171 1.00 91.31 191 GLU A C 1
ATOM 1783 O O . GLU A 1 191 ? 3.266 -10.266 -7.061 1.00 91.31 191 GLU A O 1
ATOM 1788 N N . ARG A 1 192 ? 1.197 -9.678 -6.438 1.00 89.50 192 ARG A N 1
ATOM 1789 C CA . ARG A 1 192 ? 0.717 -9.326 -7.786 1.00 89.50 192 ARG A CA 1
ATOM 1790 C C . ARG A 1 192 ? 1.522 -8.169 -8.390 1.00 89.50 192 ARG A C 1
ATOM 1792 O O . ARG A 1 192 ? 1.835 -8.216 -9.579 1.00 89.50 192 ARG A O 1
ATOM 1799 N N . GLU A 1 193 ? 1.884 -7.160 -7.600 1.00 88.06 193 GLU A N 1
ATOM 1800 C CA . GLU A 1 193 ? 2.790 -6.077 -8.000 1.00 88.06 193 GLU A CA 1
ATOM 1801 C C . GLU A 1 193 ? 4.202 -6.599 -8.279 1.00 88.06 193 GLU A C 1
ATOM 1803 O O . GLU A 1 193 ? 4.718 -6.374 -9.370 1.00 88.06 193 GLU A O 1
ATOM 1808 N N . GLY A 1 194 ? 4.796 -7.379 -7.371 1.00 90.50 194 GLY A N 1
ATOM 1809 C CA . GLY A 1 194 ? 6.121 -7.977 -7.559 1.00 90.50 194 GLY A CA 1
ATOM 1810 C C . GLY A 1 194 ? 6.199 -8.932 -8.758 1.00 90.50 194 GLY A C 1
ATOM 1811 O O . GLY A 1 194 ? 7.218 -8.977 -9.446 1.00 90.50 194 GLY A O 1
ATOM 1812 N N . TRP A 1 195 ? 5.117 -9.652 -9.071 1.00 83.38 195 TRP A N 1
ATOM 1813 C CA . TRP A 1 195 ? 4.990 -10.461 -10.288 1.00 83.38 195 TRP A CA 1
ATOM 1814 C C . TRP A 1 195 ? 4.891 -9.601 -11.553 1.00 83.38 195 TRP A C 1
ATOM 1816 O O . TRP A 1 195 ? 5.531 -9.930 -12.553 1.00 83.38 195 TRP A O 1
ATOM 1826 N N . ARG A 1 196 ? 4.129 -8.496 -11.528 1.00 85.69 196 ARG A N 1
ATOM 1827 C CA . ARG A 1 196 ? 4.068 -7.529 -12.641 1.00 85.69 196 ARG A CA 1
ATOM 1828 C C . ARG A 1 196 ? 5.434 -6.895 -12.884 1.00 85.69 196 ARG A C 1
ATOM 1830 O O . ARG A 1 196 ? 5.931 -6.965 -14.001 1.00 85.69 196 ARG A O 1
ATOM 1837 N N . GLU A 1 197 ? 6.058 -6.366 -11.837 1.00 85.00 197 GLU A N 1
ATOM 1838 C CA . GLU A 1 197 ? 7.357 -5.692 -11.872 1.00 85.00 197 GLU A CA 1
ATOM 1839 C C . GLU A 1 197 ? 8.481 -6.647 -12.315 1.00 85.00 197 GLU A C 1
ATOM 1841 O O . GLU A 1 197 ? 9.306 -6.294 -13.157 1.00 85.00 197 GLU A O 1
ATOM 1846 N N . ARG A 1 198 ? 8.489 -7.899 -11.826 1.00 87.25 198 ARG A N 1
ATOM 1847 C CA . ARG A 1 198 ? 9.407 -8.946 -12.306 1.00 87.25 198 ARG A CA 1
ATOM 1848 C C . ARG A 1 198 ? 9.209 -9.221 -13.795 1.00 87.25 198 ARG A C 1
ATOM 1850 O O . ARG A 1 198 ? 10.191 -9.231 -14.528 1.00 87.25 198 ARG A O 1
ATOM 1857 N N . ARG A 1 199 ? 7.963 -9.414 -14.241 1.00 85.31 199 ARG A N 1
ATOM 1858 C CA . ARG A 1 199 ? 7.631 -9.700 -15.646 1.00 85.31 199 ARG A CA 1
ATOM 1859 C C . ARG A 1 199 ? 7.917 -8.513 -16.569 1.00 85.31 199 ARG A C 1
ATOM 1861 O O . ARG A 1 199 ? 8.226 -8.708 -17.739 1.00 85.31 199 ARG A O 1
ATOM 1868 N N . GLU A 1 200 ? 7.813 -7.289 -16.064 1.00 82.50 200 GLU A N 1
ATOM 1869 C CA . GLU A 1 200 ? 8.168 -6.070 -16.791 1.00 82.50 200 GLU A CA 1
ATOM 1870 C C . GLU A 1 200 ? 9.686 -5.934 -16.938 1.00 82.50 200 GLU A C 1
ATOM 1872 O O . GLU A 1 200 ? 10.155 -5.823 -18.067 1.00 82.50 200 GLU A O 1
ATOM 1877 N N . ARG A 1 201 ? 10.461 -6.103 -15.855 1.00 77.19 201 ARG A N 1
ATOM 1878 C CA . ARG A 1 201 ? 11.936 -6.196 -15.915 1.00 77.19 201 ARG A CA 1
ATOM 1879 C C . ARG A 1 201 ? 12.424 -7.333 -16.814 1.00 77.19 201 ARG A C 1
ATOM 1881 O O . ARG A 1 201 ? 13.444 -7.200 -17.479 1.00 77.19 201 ARG A O 1
ATOM 1888 N N . GLU A 1 202 ? 11.730 -8.466 -16.820 1.00 77.25 202 GLU A N 1
ATOM 1889 C CA . GLU A 1 202 ? 12.053 -9.617 -17.668 1.00 77.25 202 GLU A CA 1
ATOM 1890 C C . GLU A 1 202 ? 11.818 -9.304 -19.151 1.00 77.25 202 GLU A C 1
ATOM 1892 O O . GLU A 1 202 ? 12.716 -9.514 -19.960 1.00 77.25 202 GLU A O 1
ATOM 1897 N N . ARG A 1 203 ? 10.678 -8.688 -19.494 1.00 76.31 203 ARG A N 1
ATOM 1898 C CA . ARG A 1 203 ? 10.387 -8.172 -20.845 1.00 76.31 203 ARG A CA 1
ATOM 1899 C C . ARG A 1 203 ? 11.313 -7.037 -21.275 1.00 76.31 203 ARG A C 1
ATOM 1901 O O . ARG A 1 203 ? 11.587 -6.888 -22.462 1.00 76.31 203 ARG A O 1
ATOM 1908 N N . GLU A 1 204 ? 11.759 -6.201 -20.345 1.00 71.81 204 GLU A N 1
ATOM 1909 C CA . GLU A 1 204 ? 12.733 -5.143 -20.615 1.00 71.81 204 GLU A CA 1
ATOM 1910 C C . GLU A 1 204 ? 14.090 -5.755 -20.972 1.00 71.81 204 GLU A C 1
ATOM 1912 O O . GLU A 1 204 ? 14.590 -5.498 -22.063 1.00 71.81 204 GLU A O 1
ATOM 1917 N N . ARG A 1 205 ? 14.590 -6.689 -20.155 1.00 68.81 205 ARG A N 1
ATOM 1918 C CA . ARG A 1 205 ? 15.801 -7.479 -20.441 1.00 68.81 205 ARG A CA 1
ATOM 1919 C C . ARG A 1 205 ? 15.697 -8.296 -21.730 1.00 68.81 205 ARG A C 1
ATOM 1921 O O . ARG A 1 205 ? 16.683 -8.445 -22.439 1.00 68.81 205 ARG A O 1
ATOM 1928 N N . GLU A 1 206 ? 14.524 -8.836 -22.051 1.00 70.88 206 GLU A N 1
ATOM 1929 C CA . GLU A 1 206 ? 14.266 -9.540 -23.314 1.00 70.88 206 GLU A CA 1
ATOM 1930 C C . GLU A 1 206 ? 14.385 -8.585 -24.516 1.00 70.88 206 GLU A C 1
ATOM 1932 O O . GLU A 1 206 ? 15.055 -8.905 -25.496 1.00 70.88 206 GLU A O 1
ATOM 1937 N N . ARG A 1 207 ? 13.834 -7.368 -24.409 1.00 68.94 207 ARG A N 1
ATOM 1938 C CA . ARG A 1 207 ? 13.975 -6.299 -25.417 1.00 68.94 207 ARG A CA 1
ATOM 1939 C C . ARG A 1 207 ? 15.390 -5.727 -25.502 1.00 68.94 207 ARG A C 1
ATOM 1941 O O . ARG A 1 207 ? 15.777 -5.252 -26.567 1.00 68.94 207 ARG A O 1
ATOM 1948 N N . GLU A 1 208 ? 16.154 -5.731 -24.413 1.00 66.44 208 GLU A N 1
ATOM 1949 C CA . GLU A 1 208 ? 17.580 -5.388 -24.425 1.00 66.44 208 GLU A CA 1
ATOM 1950 C C . GLU A 1 208 ? 18.370 -6.462 -25.179 1.00 66.44 208 GLU A C 1
ATOM 1952 O O . GLU A 1 208 ? 19.001 -6.136 -26.181 1.00 66.44 208 GLU A O 1
ATOM 1957 N N . ARG A 1 209 ? 18.202 -7.746 -24.836 1.00 64.62 209 ARG A N 1
ATOM 1958 C CA . ARG A 1 209 ? 18.782 -8.896 -25.563 1.00 64.62 209 ARG A CA 1
ATOM 1959 C C . ARG A 1 209 ? 18.384 -8.967 -27.040 1.00 64.62 209 ARG A C 1
ATOM 1961 O O . ARG A 1 209 ? 19.157 -9.431 -27.874 1.00 64.62 209 ARG A O 1
ATOM 1968 N N . GLU A 1 210 ? 17.187 -8.508 -27.402 1.00 66.31 210 GLU A N 1
ATOM 1969 C CA . GLU A 1 210 ? 16.764 -8.419 -28.804 1.00 66.31 210 GLU A CA 1
ATOM 1970 C C . GLU A 1 210 ? 17.536 -7.331 -29.579 1.00 66.31 210 GLU A C 1
ATOM 1972 O O . GLU A 1 210 ? 17.840 -7.512 -30.767 1.00 66.31 210 GLU A O 1
ATOM 1977 N N . ARG A 1 211 ? 17.877 -6.221 -28.907 1.00 66.00 211 ARG A N 1
ATOM 1978 C CA . ARG A 1 211 ? 18.638 -5.077 -29.446 1.00 66.00 211 ARG A CA 1
ATOM 1979 C C . ARG A 1 211 ? 20.151 -5.275 -29.394 1.00 66.00 211 ARG A C 1
ATOM 1981 O O . ARG A 1 211 ? 20.851 -4.690 -30.221 1.00 66.00 211 ARG A O 1
ATOM 1988 N N . GLU A 1 212 ? 20.643 -6.078 -28.454 1.00 73.25 212 GLU A N 1
ATOM 1989 C CA . GLU A 1 212 ? 22.046 -6.472 -28.356 1.00 73.25 212 GLU A CA 1
ATOM 1990 C C . GLU A 1 212 ? 22.536 -7.020 -29.702 1.00 73.25 212 GLU A C 1
ATOM 1992 O O . GLU A 1 212 ? 21.938 -7.909 -30.323 1.00 73.25 212 GLU A O 1
ATOM 1997 N N . SER A 1 213 ? 23.644 -6.450 -30.169 1.00 81.69 213 SER A N 1
ATOM 1998 C CA . SER A 1 213 ? 24.372 -6.940 -31.333 1.00 81.69 213 SER A CA 1
ATOM 1999 C C . SER A 1 213 ? 25.561 -7.756 -30.820 1.00 81.69 213 SER A C 1
ATOM 2001 O O . SER A 1 213 ? 26.332 -7.231 -30.017 1.00 81.69 213 SER A O 1
ATOM 2003 N N . PRO A 1 214 ? 25.732 -9.032 -31.217 1.00 82.25 214 PRO A N 1
ATOM 2004 C CA . PRO A 1 214 ? 26.815 -9.847 -30.681 1.00 82.25 214 PRO A CA 1
ATOM 2005 C C . PRO A 1 214 ? 28.188 -9.270 -31.049 1.00 82.25 214 PRO A C 1
ATOM 2007 O O . PRO A 1 214 ? 28.398 -8.749 -32.150 1.00 82.25 214 PRO A O 1
ATOM 2010 N N . LEU A 1 215 ? 29.124 -9.358 -30.104 1.00 83.50 215 LEU A N 1
ATOM 2011 C CA . LEU A 1 215 ? 30.494 -8.889 -30.270 1.00 83.50 215 LEU A CA 1
ATOM 2012 C C . LEU A 1 215 ? 31.366 -10.035 -30.788 1.00 83.50 215 LEU A C 1
ATOM 2014 O O . LEU A 1 215 ? 31.637 -10.992 -30.068 1.00 83.50 215 LEU A O 1
ATOM 2018 N N . ASN A 1 216 ? 31.821 -9.930 -32.033 1.00 82.50 216 ASN A N 1
ATOM 2019 C CA . ASN A 1 216 ? 32.735 -10.897 -32.633 1.00 82.50 216 ASN A CA 1
ATOM 2020 C C . ASN A 1 216 ? 34.185 -10.415 -32.509 1.00 82.50 216 ASN A C 1
ATOM 2022 O O . ASN A 1 216 ? 34.460 -9.216 -32.599 1.00 82.50 216 ASN A O 1
ATOM 2026 N N . VAL A 1 217 ? 35.125 -11.350 -32.374 1.00 82.75 217 VAL A N 1
ATOM 2027 C CA . VAL A 1 217 ? 36.564 -11.072 -32.465 1.00 82.75 217 VAL A CA 1
ATOM 2028 C C . VAL A 1 217 ? 37.089 -11.637 -33.780 1.00 82.75 217 VAL A C 1
ATOM 2030 O O . VAL A 1 217 ? 36.880 -12.808 -34.078 1.00 82.75 217 VAL A O 1
ATOM 2033 N N . VAL A 1 218 ? 37.777 -10.810 -34.567 1.00 82.94 218 VAL A N 1
ATOM 2034 C CA . VAL A 1 218 ? 38.506 -11.250 -35.764 1.00 82.94 218 VAL A CA 1
ATOM 2035 C C . VAL A 1 218 ? 39.990 -10.989 -35.567 1.00 82.94 218 VAL A C 1
ATOM 2037 O O . VAL A 1 218 ? 40.416 -9.847 -35.391 1.00 82.94 218 VAL A O 1
ATOM 2040 N N . GLU A 1 219 ? 40.784 -12.050 -35.620 1.00 83.56 219 GLU A N 1
ATOM 2041 C CA . GLU A 1 219 ? 42.239 -11.974 -35.565 1.00 83.56 219 GLU A CA 1
ATOM 2042 C C . GLU A 1 219 ? 42.802 -11.601 -36.944 1.00 83.56 219 GLU A C 1
ATOM 2044 O O . GLU A 1 219 ? 42.470 -12.200 -37.967 1.00 83.56 219 GLU A O 1
ATOM 2049 N N . GLN A 1 220 ? 43.655 -10.577 -36.992 1.00 79.94 220 GLN A N 1
ATOM 2050 C CA . GLN A 1 220 ? 44.403 -10.196 -38.188 1.00 79.94 220 GLN A CA 1
ATOM 2051 C C . GLN A 1 220 ? 45.892 -10.133 -37.869 1.00 79.94 220 GLN A C 1
ATOM 2053 O O . GLN A 1 220 ? 46.383 -9.109 -37.385 1.00 79.94 220 GLN A O 1
ATOM 2058 N N . ARG A 1 221 ? 46.609 -11.216 -38.197 1.00 82.00 221 ARG A N 1
ATOM 2059 C CA . ARG A 1 221 ? 48.021 -11.416 -37.838 1.00 82.00 221 ARG A CA 1
ATOM 2060 C C . ARG A 1 221 ? 48.181 -11.256 -36.321 1.00 82.00 221 ARG A C 1
ATOM 2062 O O . ARG A 1 221 ? 47.630 -12.047 -35.573 1.00 82.00 221 ARG A O 1
ATOM 2069 N N . ASP A 1 222 ? 48.829 -10.187 -35.881 1.00 79.44 222 ASP A N 1
ATOM 2070 C CA . ASP A 1 222 ? 49.219 -9.941 -34.490 1.00 79.44 222 ASP A CA 1
ATOM 2071 C C . ASP A 1 222 ? 48.188 -9.087 -33.717 1.00 79.44 222 ASP A C 1
ATOM 2073 O O . ASP A 1 222 ? 48.518 -8.479 -32.696 1.00 79.44 222 ASP A O 1
ATOM 2077 N N . LYS A 1 223 ? 46.965 -8.912 -34.250 1.00 78.88 223 LYS A N 1
ATOM 2078 C CA . LYS A 1 223 ? 45.961 -7.971 -33.714 1.00 78.88 223 LYS A CA 1
ATOM 2079 C C . LYS A 1 223 ? 44.540 -8.521 -33.763 1.00 78.88 223 LYS A C 1
ATOM 2081 O O . LYS A 1 223 ? 43.954 -8.656 -34.838 1.00 78.88 223 LYS A O 1
ATOM 2086 N N . CYS A 1 224 ? 43.950 -8.708 -32.588 1.00 79.19 224 CYS A N 1
ATOM 2087 C CA . CYS A 1 224 ? 42.519 -8.938 -32.426 1.00 79.19 224 CYS A CA 1
ATOM 2088 C C . CYS A 1 224 ? 41.734 -7.655 -32.743 1.00 79.19 224 CYS A C 1
ATOM 2090 O O . CYS A 1 224 ? 42.118 -6.555 -32.334 1.00 79.19 224 CYS A O 1
ATOM 2092 N N . ARG A 1 225 ? 40.617 -7.783 -33.461 1.00 80.38 225 ARG A N 1
ATOM 2093 C CA . ARG A 1 225 ? 39.673 -6.693 -33.734 1.00 80.38 225 ARG A CA 1
ATOM 2094 C C . ARG A 1 225 ? 38.292 -7.067 -33.228 1.00 80.38 225 ARG A C 1
ATOM 2096 O O . ARG A 1 225 ? 37.731 -8.064 -33.670 1.00 80.38 225 ARG A O 1
ATOM 2103 N N . LEU A 1 226 ? 37.738 -6.228 -32.360 1.00 80.81 226 LEU A N 1
ATOM 2104 C CA . LEU A 1 226 ? 36.325 -6.284 -32.004 1.00 80.81 226 LEU A CA 1
ATOM 2105 C C . LEU A 1 226 ? 35.491 -5.784 -33.192 1.00 80.81 226 LEU A C 1
ATOM 2107 O O . LEU A 1 226 ? 35.758 -4.705 -33.727 1.00 80.81 226 LEU A O 1
ATOM 2111 N N . ILE A 1 227 ? 34.496 -6.568 -33.598 1.00 81.06 227 ILE A N 1
ATOM 2112 C CA . ILE A 1 227 ? 33.523 -6.229 -34.639 1.00 81.06 227 ILE A CA 1
ATOM 2113 C C . ILE A 1 227 ? 32.129 -6.410 -34.046 1.00 81.06 227 ILE A C 1
ATOM 2115 O O . ILE A 1 227 ? 31.756 -7.513 -33.646 1.00 81.06 227 ILE A O 1
ATOM 2119 N N . LEU A 1 228 ? 31.357 -5.325 -34.001 1.00 85.88 228 LEU A N 1
ATOM 2120 C CA . LEU A 1 228 ? 29.973 -5.363 -33.546 1.00 85.88 228 LEU A CA 1
ATOM 2121 C C . LEU A 1 228 ? 29.065 -5.815 -34.696 1.00 85.88 228 LEU A C 1
ATOM 2123 O O . LEU A 1 228 ? 29.115 -5.254 -35.792 1.00 85.88 228 LEU A O 1
ATOM 2127 N N . GLU A 1 229 ? 28.234 -6.829 -34.458 1.00 86.19 229 GLU A N 1
ATOM 2128 C CA . GLU A 1 229 ? 27.403 -7.464 -35.487 1.00 86.19 229 GLU A CA 1
ATOM 2129 C C . GLU A 1 229 ? 26.142 -6.647 -35.831 1.00 86.19 229 GLU A C 1
ATOM 2131 O O . GLU A 1 229 ? 25.003 -7.004 -35.530 1.00 86.19 229 GLU A O 1
ATOM 2136 N N . LEU A 1 230 ? 26.359 -5.505 -36.481 1.00 86.81 230 LEU A N 1
ATOM 2137 C CA . LEU A 1 230 ? 25.334 -4.501 -36.759 1.00 86.81 230 LEU A CA 1
ATOM 2138 C C . LEU A 1 230 ? 24.413 -4.834 -37.948 1.00 86.81 230 LEU A C 1
ATOM 2140 O O . LEU A 1 230 ? 23.649 -3.966 -38.372 1.00 86.81 230 LEU A O 1
ATOM 2144 N N . ARG A 1 231 ? 24.410 -6.072 -38.479 1.00 84.81 231 ARG A N 1
ATOM 2145 C CA . ARG A 1 231 ? 23.501 -6.490 -39.572 1.00 84.81 231 ARG A CA 1
ATOM 2146 C C . ARG A 1 231 ? 22.031 -6.155 -39.299 1.00 84.81 231 ARG A C 1
ATOM 2148 O O . ARG A 1 231 ? 21.375 -5.614 -40.184 1.00 84.81 231 ARG A O 1
ATOM 2155 N N . LYS A 1 232 ? 21.525 -6.422 -38.084 1.00 85.44 232 LYS A N 1
ATOM 2156 C CA . LYS A 1 232 ? 20.149 -6.054 -37.685 1.00 85.44 232 LYS A CA 1
ATOM 2157 C C . LYS A 1 232 ? 19.919 -4.546 -37.819 1.00 85.44 232 LYS A C 1
ATOM 2159 O O . LYS A 1 232 ? 18.949 -4.125 -38.435 1.00 85.44 232 LYS A O 1
ATOM 2164 N N . VAL A 1 233 ? 20.816 -3.749 -37.238 1.00 87.06 233 VAL A N 1
ATOM 2165 C CA . VAL A 1 233 ? 20.698 -2.287 -37.130 1.00 87.06 233 VAL A CA 1
ATOM 2166 C C . VAL A 1 233 ? 20.773 -1.634 -38.507 1.00 87.06 233 VAL A C 1
ATOM 2168 O O . VAL A 1 233 ? 19.943 -0.791 -38.827 1.00 87.06 233 VAL A O 1
ATOM 2171 N N . ASN A 1 234 ? 21.713 -2.072 -39.348 1.00 89.19 234 ASN A N 1
ATOM 2172 C CA . ASN A 1 234 ? 21.933 -1.537 -40.692 1.00 89.19 234 ASN A CA 1
ATOM 2173 C C . ASN A 1 234 ? 20.702 -1.648 -41.609 1.00 89.19 234 ASN A C 1
ATOM 2175 O O . ASN A 1 234 ? 20.532 -0.794 -42.476 1.00 89.19 234 ASN A O 1
ATOM 2179 N N . ASN A 1 235 ? 19.826 -2.638 -41.399 1.00 88.00 235 ASN A N 1
ATOM 2180 C CA . ASN A 1 235 ? 18.576 -2.786 -42.157 1.00 88.00 235 ASN A CA 1
ATOM 2181 C C . ASN A 1 235 ? 17.526 -1.703 -41.834 1.00 88.00 235 ASN A C 1
ATOM 2183 O O . ASN A 1 235 ? 16.590 -1.526 -42.609 1.00 88.00 235 ASN A O 1
ATOM 2187 N N . TYR A 1 236 ? 17.674 -0.984 -40.716 1.00 87.56 236 TYR A N 1
ATOM 2188 C CA . TYR A 1 236 ? 16.787 0.104 -40.284 1.00 87.56 236 TYR A CA 1
ATOM 2189 C C . TYR A 1 236 ? 17.431 1.496 -40.433 1.00 87.56 236 TYR A C 1
ATOM 2191 O O . TYR A 1 236 ? 16.962 2.461 -39.830 1.00 87.56 236 TYR A O 1
ATOM 2199 N N . LEU A 1 237 ? 18.524 1.615 -41.200 1.00 87.94 237 LEU A N 1
ATOM 2200 C CA . LEU A 1 237 ? 19.209 2.885 -41.457 1.00 87.94 237 LEU A CA 1
ATOM 2201 C C . LEU A 1 237 ? 18.983 3.360 -42.894 1.00 87.94 237 LEU A C 1
ATOM 2203 O O . LEU A 1 237 ? 19.323 2.662 -43.849 1.00 87.94 237 LEU A O 1
ATOM 2207 N N . ASP A 1 238 ? 18.535 4.606 -43.047 1.00 86.94 238 ASP A N 1
ATOM 2208 C CA . ASP A 1 238 ? 18.535 5.316 -44.328 1.00 86.94 238 ASP A CA 1
ATOM 2209 C C . ASP A 1 238 ? 19.974 5.672 -44.743 1.00 86.94 238 ASP A C 1
ATOM 2211 O O . ASP A 1 238 ? 20.478 6.766 -44.480 1.00 86.94 238 ASP A O 1
ATOM 2215 N N . ILE A 1 239 ? 20.674 4.718 -45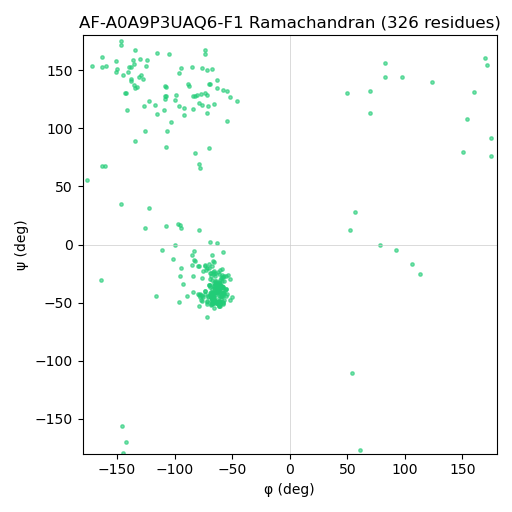.362 1.00 89.12 239 ILE A N 1
ATOM 2216 C CA . ILE A 1 239 ? 22.072 4.863 -45.792 1.00 89.12 239 ILE A CA 1
ATOM 2217 C C . ILE A 1 239 ? 22.148 5.818 -47.002 1.00 89.12 239 ILE A C 1
ATOM 2219 O O . ILE A 1 239 ? 21.702 5.455 -48.097 1.00 89.12 239 ILE A O 1
ATOM 2223 N N . PRO A 1 240 ? 22.748 7.021 -46.880 1.00 87.25 240 PRO A N 1
ATOM 2224 C CA . PRO A 1 240 ? 22.755 7.977 -47.981 1.00 87.25 240 PRO A CA 1
ATOM 2225 C C . PRO A 1 240 ? 23.722 7.541 -49.085 1.00 87.25 240 PRO A C 1
ATOM 2227 O O . PRO A 1 240 ? 24.898 7.272 -48.832 1.00 87.25 240 PRO A O 1
ATOM 2230 N N . LYS A 1 241 ? 23.259 7.528 -50.340 1.00 86.12 241 LYS A N 1
ATOM 2231 C CA . LYS A 1 241 ? 24.115 7.231 -51.500 1.00 86.12 241 LYS A CA 1
ATOM 2232 C C . LYS A 1 241 ? 25.166 8.332 -51.669 1.00 86.12 241 LYS A C 1
ATOM 2234 O O . LYS A 1 241 ? 24.826 9.494 -51.885 1.00 86.12 241 LYS A O 1
ATOM 2239 N N . PHE A 1 242 ? 26.445 7.966 -51.626 1.00 84.00 242 PHE A N 1
ATOM 2240 C CA . PHE A 1 242 ? 27.564 8.882 -51.855 1.00 84.00 242 PHE A CA 1
ATOM 2241 C C . PHE A 1 242 ? 28.614 8.275 -52.789 1.00 84.00 242 PHE A C 1
ATOM 2243 O O . PHE A 1 242 ? 28.585 7.085 -53.097 1.00 84.00 242 PHE A O 1
ATOM 2250 N N . LYS A 1 243 ? 29.530 9.120 -53.270 1.00 81.06 243 LYS A N 1
ATOM 2251 C CA . LYS A 1 243 ? 30.680 8.733 -54.091 1.00 81.06 243 LYS A CA 1
ATOM 2252 C C . LYS A 1 243 ? 31.958 9.299 -53.469 1.00 81.06 243 LYS A C 1
ATOM 2254 O O . LYS A 1 243 ? 31.943 10.424 -52.959 1.00 81.06 243 LYS A O 1
ATOM 2259 N N . TYR A 1 244 ? 33.033 8.521 -53.530 1.00 81.38 244 TYR A N 1
ATOM 2260 C CA . TYR A 1 244 ? 34.405 8.971 -53.283 1.00 81.38 244 TYR A CA 1
ATOM 2261 C C . TYR A 1 244 ? 34.910 9.816 -54.467 1.00 81.38 244 TYR A C 1
ATOM 2263 O O . TYR A 1 244 ? 34.303 9.794 -55.543 1.00 81.38 244 TYR A O 1
ATOM 2271 N N . GLU A 1 245 ? 35.999 10.572 -54.298 1.00 77.31 245 GLU A N 1
ATOM 2272 C CA . GLU A 1 245 ? 36.675 11.167 -55.456 1.00 77.31 245 GLU A CA 1
ATOM 2273 C C . GLU A 1 245 ? 37.504 10.077 -56.153 1.00 77.31 245 GLU A C 1
ATOM 2275 O O . GLU A 1 245 ? 38.247 9.341 -55.513 1.00 77.31 245 GLU A O 1
ATOM 2280 N N . GLY A 1 246 ? 37.346 9.925 -57.471 1.00 75.62 246 GLY A N 1
ATOM 2281 C CA . GLY A 1 246 ? 38.071 8.897 -58.223 1.00 75.62 246 GLY A CA 1
ATOM 2282 C C . GLY A 1 246 ? 39.561 9.221 -58.369 1.00 75.62 246 GLY A C 1
ATOM 2283 O O . GLY A 1 246 ? 39.931 10.390 -58.482 1.00 75.62 246 GLY A O 1
ATOM 2284 N N . LEU A 1 247 ? 40.402 8.183 -58.455 1.00 76.38 247 LEU A N 1
ATOM 2285 C CA . LEU A 1 247 ? 41.864 8.299 -58.585 1.00 76.38 247 LEU A CA 1
ATOM 2286 C C . LEU A 1 247 ? 42.316 9.190 -59.759 1.00 76.38 247 LEU A C 1
ATOM 2288 O O . LEU A 1 247 ? 43.360 9.828 -59.672 1.00 76.38 247 LEU A O 1
ATOM 2292 N N . ASN A 1 248 ? 41.508 9.326 -60.813 1.00 77.44 248 ASN A N 1
ATOM 2293 C CA . ASN A 1 248 ? 41.769 10.246 -61.926 1.00 77.44 248 ASN A CA 1
ATOM 2294 C C . ASN A 1 248 ? 41.966 11.700 -61.441 1.00 77.44 248 ASN A C 1
ATOM 2296 O O . ASN A 1 248 ? 42.887 12.374 -61.892 1.00 77.44 248 ASN A O 1
ATOM 2300 N N . ARG A 1 249 ? 41.198 12.152 -60.435 1.00 76.31 249 ARG A N 1
ATOM 2301 C CA . ARG A 1 249 ? 41.383 13.478 -59.813 1.00 76.31 249 ARG A CA 1
ATOM 2302 C C . ARG A 1 249 ? 42.673 13.597 -59.005 1.00 76.31 249 ARG A C 1
ATOM 2304 O O . ARG A 1 249 ? 43.166 14.702 -58.819 1.00 76.31 249 ARG A O 1
ATOM 2311 N N . VAL A 1 250 ? 43.225 12.486 -58.513 1.00 77.06 250 VAL A N 1
ATOM 2312 C CA . VAL A 1 250 ? 44.552 12.477 -57.878 1.00 77.06 250 VAL A CA 1
ATOM 2313 C C . VAL A 1 250 ? 45.616 12.761 -58.941 1.00 77.06 250 VAL A C 1
ATOM 2315 O O . VAL A 1 250 ? 46.468 13.619 -58.729 1.00 77.06 250 VAL A O 1
ATOM 2318 N N . ALA A 1 251 ? 45.521 12.110 -60.105 1.00 78.88 251 ALA A N 1
ATOM 2319 C CA . ALA A 1 251 ? 46.438 12.322 -61.225 1.00 78.88 251 ALA A CA 1
ATOM 2320 C C . ALA A 1 251 ? 46.361 13.753 -61.796 1.00 78.88 251 ALA A C 1
ATOM 2322 O O . ALA A 1 251 ? 47.397 14.360 -62.039 1.00 78.88 251 ALA A O 1
ATOM 2323 N N . GLU A 1 252 ? 45.159 14.328 -61.930 1.00 81.19 252 GLU A N 1
ATOM 2324 C CA . GLU A 1 252 ? 44.948 15.726 -62.362 1.00 81.19 252 GLU A CA 1
ATOM 2325 C C . GLU A 1 252 ? 45.570 16.776 -61.411 1.00 81.19 252 GLU A C 1
ATOM 2327 O O . GLU A 1 252 ? 45.861 17.901 -61.827 1.00 81.19 252 GLU A O 1
ATOM 2332 N N . LEU A 1 253 ? 45.758 16.439 -60.128 1.00 80.19 253 LEU A N 1
ATOM 2333 C CA . LEU A 1 253 ? 46.247 17.359 -59.092 1.00 80.19 253 LEU A CA 1
ATOM 2334 C C . LEU A 1 253 ? 47.768 17.312 -58.868 1.00 80.19 253 LEU A C 1
ATOM 2336 O O . LEU A 1 253 ? 48.320 18.273 -58.320 1.00 80.19 253 LEU A O 1
ATOM 2340 N N . ILE A 1 254 ? 48.440 16.230 -59.267 1.00 83.81 254 ILE A N 1
ATOM 2341 C CA . ILE A 1 254 ? 49.884 16.030 -59.069 1.00 83.81 254 ILE A CA 1
ATOM 2342 C C . ILE A 1 254 ? 50.668 16.636 -60.237 1.00 83.81 254 ILE A C 1
ATOM 2344 O O . ILE A 1 254 ? 50.321 16.457 -61.403 1.00 83.81 254 ILE A O 1
ATOM 2348 N N . ARG A 1 255 ? 51.762 17.338 -59.931 1.00 85.50 255 ARG A N 1
ATOM 2349 C CA . ARG A 1 255 ? 52.690 17.918 -60.911 1.00 85.50 255 ARG A CA 1
ATOM 2350 C C . ARG A 1 255 ? 54.130 17.442 -60.667 1.00 85.50 255 ARG A C 1
ATOM 2352 O O . ARG A 1 255 ? 54.486 17.128 -59.529 1.00 85.50 255 ARG A O 1
ATOM 2359 N N . PRO A 1 256 ? 54.989 17.400 -61.704 1.00 85.62 256 PRO A N 1
ATOM 2360 C CA . PRO A 1 256 ? 56.417 17.146 -61.523 1.00 85.62 256 PRO A CA 1
ATOM 2361 C C . PRO A 1 256 ? 57.037 18.136 -60.525 1.00 85.62 256 PRO A C 1
ATOM 2363 O O . PRO A 1 256 ? 56.814 19.339 -60.628 1.00 85.62 256 PRO A O 1
ATOM 2366 N N . GLY A 1 257 ? 57.808 17.621 -59.563 1.00 84.62 257 GLY A N 1
ATOM 2367 C CA . GLY A 1 257 ? 58.404 18.409 -58.474 1.00 84.62 257 GLY A CA 1
ATOM 2368 C C . GLY A 1 257 ? 57.575 18.488 -57.183 1.00 84.62 257 GLY A C 1
ATOM 2369 O O . GLY A 1 257 ? 58.066 19.027 -56.192 1.00 84.62 257 GLY A O 1
ATOM 2370 N N . ASP A 1 258 ? 56.358 17.933 -57.150 1.00 85.31 258 ASP A N 1
ATOM 2371 C CA . ASP A 1 258 ? 55.501 17.987 -55.961 1.00 85.31 258 ASP A CA 1
ATOM 2372 C C . ASP A 1 258 ? 56.004 17.140 -54.781 1.00 85.31 258 ASP A C 1
ATOM 2374 O O . ASP A 1 258 ? 56.390 15.974 -54.914 1.00 85.31 258 ASP A O 1
ATOM 2378 N N . TRP A 1 259 ? 55.895 17.714 -53.581 1.00 83.25 259 TRP A N 1
ATOM 2379 C CA . TRP A 1 259 ? 56.086 17.009 -52.315 1.00 83.25 259 TRP A CA 1
ATOM 2380 C C . TRP A 1 259 ? 54.743 16.477 -51.810 1.00 83.25 259 TRP A C 1
ATOM 2382 O O . TRP A 1 259 ? 53.827 17.242 -51.515 1.00 83.25 259 TRP A O 1
ATOM 2392 N N . MET A 1 260 ? 54.634 15.153 -51.696 1.00 83.38 260 MET A N 1
ATOM 2393 C CA . MET A 1 260 ? 53.426 14.459 -51.244 1.00 83.38 260 MET A CA 1
ATOM 2394 C C . MET A 1 260 ? 53.624 13.870 -49.847 1.00 83.38 260 MET A C 1
ATOM 2396 O O . MET A 1 260 ? 54.641 13.231 -49.589 1.00 83.38 260 MET A O 1
ATOM 2400 N N . PHE A 1 261 ? 52.623 14.016 -48.978 1.00 82.00 261 PHE A N 1
ATOM 2401 C CA . PHE A 1 261 ? 52.563 13.386 -47.658 1.00 82.00 261 PHE A CA 1
ATOM 2402 C C . PHE A 1 261 ? 51.205 12.698 -47.457 1.00 82.00 261 PHE A C 1
ATOM 2404 O O . PHE A 1 261 ? 50.178 13.197 -47.909 1.00 82.00 261 PHE A O 1
ATOM 2411 N N . SER A 1 262 ? 51.187 11.551 -46.769 1.00 80.81 262 SER A N 1
ATOM 2412 C CA . SER A 1 262 ? 49.953 10.834 -46.415 1.00 80.81 262 SER A CA 1
ATOM 2413 C C . SER A 1 262 ? 49.688 10.931 -44.911 1.00 80.81 262 SER A C 1
ATOM 2415 O O . SER A 1 262 ? 50.457 10.368 -44.120 1.00 80.81 262 SER A O 1
ATOM 2417 N N . ILE A 1 263 ? 48.594 11.586 -44.522 1.00 82.25 263 ILE A N 1
ATOM 2418 C CA . ILE A 1 263 ? 48.056 11.510 -43.159 1.00 82.25 263 ILE A CA 1
ATOM 2419 C C . ILE A 1 263 ? 47.178 10.259 -43.075 1.00 82.25 263 ILE A C 1
ATOM 2421 O O . ILE A 1 263 ? 46.284 10.070 -43.892 1.00 82.25 263 ILE A O 1
ATOM 2425 N N . ASP A 1 264 ? 47.439 9.415 -42.082 1.00 81.62 264 ASP A N 1
ATOM 2426 C CA . ASP A 1 264 ? 46.663 8.210 -41.790 1.00 81.62 264 ASP A CA 1
ATOM 2427 C C . ASP A 1 264 ? 46.008 8.375 -40.423 1.00 81.62 264 ASP A C 1
ATOM 2429 O O . ASP A 1 264 ? 46.683 8.452 -39.393 1.00 81.62 264 ASP A O 1
ATOM 2433 N N . LEU A 1 265 ? 44.682 8.490 -40.426 1.00 81.06 265 LEU A N 1
ATOM 2434 C CA . LEU A 1 265 ? 43.888 8.664 -39.219 1.00 81.06 265 LEU A CA 1
ATOM 2435 C C . LEU A 1 265 ? 43.654 7.296 -38.573 1.00 81.06 265 LEU A C 1
ATOM 2437 O O . LEU A 1 265 ? 42.581 6.702 -38.698 1.00 81.06 265 LEU A O 1
ATOM 2441 N N . LYS A 1 266 ? 44.681 6.808 -37.864 1.00 78.75 266 LYS A N 1
ATOM 2442 C CA . LYS A 1 266 ? 44.629 5.592 -37.041 1.00 78.75 266 LYS A CA 1
ATOM 2443 C C . LYS A 1 266 ? 43.354 5.590 -36.191 1.00 78.75 266 LYS A C 1
ATOM 2445 O O . LYS A 1 266 ? 43.128 6.518 -35.423 1.00 78.75 266 LYS A O 1
ATOM 2450 N N . SER A 1 267 ? 42.542 4.540 -36.323 1.00 77.62 267 SER A N 1
ATOM 2451 C CA . SER A 1 267 ? 41.244 4.401 -35.639 1.00 77.62 267 SER A CA 1
ATOM 2452 C C . SER A 1 267 ? 40.247 5.543 -35.909 1.00 77.62 267 SER A C 1
ATOM 2454 O O . SER A 1 267 ? 39.389 5.801 -35.073 1.00 77.62 267 SER A O 1
ATOM 2456 N N . GLY A 1 268 ? 40.324 6.209 -37.068 1.00 81.62 268 GLY A N 1
ATOM 2457 C CA . GLY A 1 268 ? 39.633 7.474 -37.356 1.00 81.62 268 GLY A CA 1
ATOM 2458 C C . GLY A 1 268 ? 38.124 7.514 -37.087 1.00 81.62 268 GLY A C 1
ATOM 2459 O O . GLY A 1 268 ? 37.617 8.569 -36.721 1.00 81.62 268 GLY A O 1
ATOM 2460 N N . TYR A 1 269 ? 37.414 6.387 -37.203 1.00 84.94 269 TYR A N 1
ATOM 2461 C CA . TYR A 1 269 ? 35.996 6.299 -36.833 1.00 84.94 269 TYR A CA 1
ATOM 2462 C C . TYR A 1 269 ? 35.784 6.501 -35.321 1.00 84.94 269 TYR A C 1
ATOM 2464 O O . TYR A 1 269 ? 34.918 7.273 -34.926 1.00 84.94 269 TYR A O 1
ATOM 2472 N N . HIS A 1 270 ? 36.631 5.928 -34.462 1.00 86.88 270 HIS A N 1
ATOM 2473 C CA . HIS A 1 270 ? 36.519 6.064 -33.004 1.00 86.88 270 HIS A CA 1
ATOM 2474 C C . HIS A 1 270 ? 36.802 7.487 -32.480 1.00 86.88 270 HIS A C 1
ATOM 2476 O O . HIS A 1 270 ? 36.547 7.748 -31.307 1.00 86.88 270 HIS A O 1
ATOM 2482 N N . HIS A 1 271 ? 37.294 8.406 -33.323 1.00 86.81 271 HIS A N 1
ATOM 2483 C CA . HIS A 1 271 ? 37.380 9.842 -33.014 1.00 86.81 271 HIS A CA 1
ATOM 2484 C C . HIS A 1 271 ? 36.064 10.601 -33.281 1.00 86.81 271 HIS A C 1
ATOM 2486 O O . HIS A 1 271 ? 35.981 11.795 -33.005 1.00 86.81 271 HIS A O 1
ATOM 2492 N N . VAL A 1 272 ? 35.051 9.941 -33.852 1.00 88.75 272 VAL A N 1
ATOM 2493 C CA . VAL A 1 272 ? 33.731 10.515 -34.137 1.00 88.75 272 VAL A CA 1
ATOM 2494 C C . VAL A 1 272 ? 32.747 10.012 -33.086 1.00 88.75 272 VAL A C 1
ATOM 2496 O O . VAL A 1 272 ? 32.340 8.850 -33.112 1.00 88.75 272 VAL A O 1
ATOM 2499 N N . GLU A 1 273 ? 32.373 10.882 -32.152 1.00 91.50 273 GLU A N 1
ATOM 2500 C CA . GLU A 1 273 ? 31.366 10.584 -31.131 1.00 91.50 273 GLU A CA 1
ATOM 2501 C C . GLU A 1 273 ? 29.962 10.423 -31.736 1.00 91.50 273 GLU A C 1
ATOM 2503 O O . GLU A 1 273 ? 29.617 11.009 -32.766 1.00 91.50 273 GLU A O 1
ATOM 2508 N N . ILE A 1 274 ? 29.139 9.610 -31.077 1.00 89.50 274 ILE A N 1
ATOM 2509 C CA . ILE A 1 274 ? 27.759 9.312 -31.456 1.00 89.50 274 ILE A CA 1
ATOM 2510 C C . ILE A 1 274 ? 26.818 10.003 -30.478 1.00 89.50 274 ILE A C 1
ATOM 2512 O O . ILE A 1 274 ? 26.996 9.914 -29.264 1.00 89.50 274 ILE A O 1
ATOM 2516 N N . HIS A 1 275 ? 25.767 10.634 -31.002 1.00 89.19 275 HIS A N 1
ATOM 2517 C CA . HIS A 1 275 ? 24.747 11.280 -30.182 1.00 89.19 275 HIS A CA 1
ATOM 2518 C C . HIS A 1 275 ? 24.078 10.282 -29.201 1.00 89.19 275 HIS A C 1
ATOM 2520 O O . HIS A 1 275 ? 23.651 9.210 -29.648 1.00 89.19 275 HIS A O 1
ATOM 2526 N N . PRO A 1 276 ? 23.912 10.615 -27.900 1.00 88.00 276 PRO A N 1
ATOM 2527 C CA . PRO A 1 276 ? 23.475 9.658 -26.873 1.00 88.00 276 PRO A CA 1
ATOM 2528 C C . PRO A 1 276 ? 22.154 8.927 -27.146 1.00 88.00 276 PRO A C 1
ATOM 2530 O O . PRO A 1 276 ? 21.972 7.788 -26.720 1.00 88.00 276 PRO A O 1
ATOM 2533 N N . SER A 1 277 ? 21.244 9.525 -27.923 1.00 88.31 277 SER A N 1
ATOM 2534 C CA . SER A 1 277 ? 19.987 8.883 -28.343 1.00 88.31 277 SER A CA 1
ATOM 2535 C C . SER A 1 277 ? 20.172 7.575 -29.122 1.00 88.31 277 SER A C 1
ATOM 2537 O O . SER A 1 277 ? 19.225 6.791 -29.217 1.00 88.31 277 SER A O 1
ATOM 2539 N N . CYS A 1 278 ? 21.353 7.361 -29.711 1.00 85.81 278 CYS A N 1
ATOM 2540 C CA . CYS A 1 278 ? 21.661 6.235 -30.589 1.00 85.81 278 CYS A CA 1
ATOM 2541 C C . CYS A 1 278 ? 22.467 5.118 -29.903 1.00 85.81 278 CYS A C 1
ATOM 2543 O O . CYS A 1 278 ? 22.529 4.018 -30.444 1.00 85.81 278 CYS A O 1
ATOM 2545 N N . TRP A 1 279 ? 23.030 5.357 -28.711 1.00 87.31 279 TRP A N 1
ATOM 2546 C CA . TRP A 1 279 ? 23.801 4.362 -27.946 1.00 87.31 279 TRP A CA 1
ATOM 2547 C C . TRP A 1 279 ? 22.996 3.069 -27.703 1.00 87.31 279 TRP A C 1
ATOM 2549 O O . TRP A 1 279 ? 23.495 1.968 -27.900 1.00 87.31 279 TRP A O 1
ATOM 2559 N N . LYS A 1 280 ? 21.689 3.196 -27.435 1.00 84.25 280 LYS A N 1
ATOM 2560 C CA . LYS A 1 280 ? 20.728 2.082 -27.270 1.00 84.25 280 LYS A CA 1
ATOM 2561 C C . LYS A 1 280 ? 20.582 1.115 -28.466 1.00 84.25 280 LYS A C 1
ATOM 2563 O O . LYS A 1 280 ? 19.836 0.146 -28.358 1.00 84.25 280 LYS A O 1
ATOM 2568 N N . PHE A 1 281 ? 21.211 1.403 -29.608 1.00 84.56 281 PHE A N 1
ATOM 2569 C CA . PHE A 1 281 ? 21.247 0.536 -30.793 1.00 84.56 281 PHE A CA 1
ATOM 2570 C C . PHE A 1 281 ? 22.638 -0.063 -31.061 1.00 84.56 281 PHE A C 1
ATOM 2572 O O . PHE A 1 281 ? 22.792 -0.843 -31.993 1.00 84.56 281 PHE A O 1
ATOM 2579 N N . LEU A 1 282 ? 23.657 0.325 -30.290 1.00 87.81 282 LEU A N 1
ATOM 2580 C CA . LEU A 1 282 ? 25.069 -0.023 -30.502 1.00 87.81 282 LEU A CA 1
ATOM 2581 C C . LEU A 1 282 ? 25.650 -0.734 -29.269 1.00 87.81 282 LEU A C 1
ATOM 2583 O O . LEU A 1 282 ? 26.830 -0.580 -28.939 1.00 87.81 282 LEU A O 1
ATOM 2587 N N . GLY A 1 283 ? 24.775 -1.467 -28.579 1.00 87.88 283 GLY A N 1
ATOM 2588 C CA . GLY A 1 283 ? 25.061 -2.201 -27.357 1.00 87.88 283 GLY A CA 1
ATOM 2589 C C . GLY A 1 283 ? 25.426 -3.664 -27.588 1.00 87.88 283 GLY A C 1
ATOM 2590 O O . GLY A 1 283 ? 24.981 -4.289 -28.555 1.00 87.88 283 GLY A O 1
ATOM 2591 N N . PHE A 1 284 ? 26.226 -4.196 -26.670 1.00 86.06 284 PHE A N 1
ATOM 2592 C CA . PHE A 1 284 ? 26.671 -5.585 -26.628 1.00 86.06 284 PHE A CA 1
ATOM 2593 C C . PHE A 1 284 ? 26.916 -6.028 -25.184 1.00 86.06 284 PHE A C 1
ATOM 2595 O O . PHE A 1 284 ? 27.317 -5.225 -24.341 1.00 86.06 284 PHE A O 1
ATOM 2602 N N . GLN A 1 285 ? 26.733 -7.320 -24.914 1.00 84.06 285 GLN A N 1
ATOM 2603 C CA . GLN A 1 285 ? 27.153 -7.932 -23.656 1.00 84.06 285 GLN A CA 1
ATOM 2604 C C . GLN A 1 285 ? 28.608 -8.427 -23.767 1.00 84.06 285 GLN A C 1
ATOM 2606 O O . GLN A 1 285 ? 28.990 -9.005 -24.787 1.00 84.06 285 GLN A O 1
ATOM 2611 N N . PHE A 1 286 ? 29.417 -8.224 -22.727 1.00 82.81 286 PHE A N 1
ATOM 2612 C CA . PHE A 1 286 ? 30.767 -8.781 -22.593 1.00 82.81 286 PHE A CA 1
ATOM 2613 C C . PHE A 1 286 ? 31.019 -9.177 -21.131 1.00 82.81 286 PHE A C 1
ATOM 2615 O O . PHE A 1 286 ? 30.713 -8.410 -20.228 1.00 82.81 286 PHE A O 1
ATOM 2622 N N . GLU A 1 287 ? 31.500 -1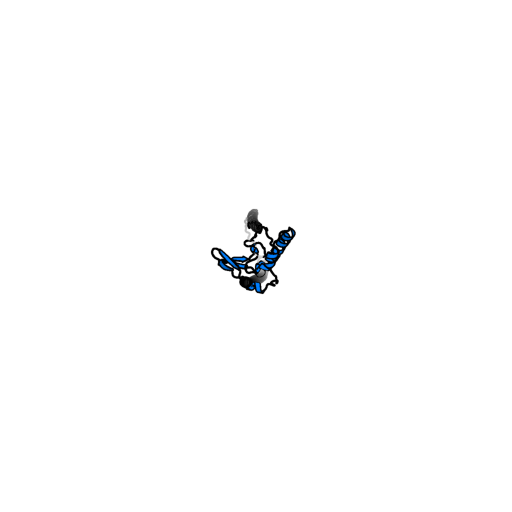0.404 -20.896 1.00 85.62 287 GLU A N 1
ATOM 2623 C CA . GLU A 1 287 ? 31.739 -11.003 -19.560 1.00 85.62 287 GLU A CA 1
ATOM 2624 C C . GLU A 1 287 ? 30.549 -10.968 -18.566 1.00 85.62 287 GLU A C 1
ATOM 2626 O O . GLU A 1 287 ? 30.685 -11.325 -17.400 1.00 85.62 287 GLU A O 1
ATOM 2631 N N . GLY A 1 288 ? 29.346 -10.639 -19.049 1.00 79.31 288 GLY A N 1
ATOM 2632 C CA . GLY A 1 288 ? 28.107 -10.532 -18.271 1.00 79.31 288 GLY A CA 1
ATOM 2633 C C . GLY A 1 288 ? 27.575 -9.099 -18.174 1.00 79.31 288 GLY A C 1
ATOM 2634 O O . GLY A 1 288 ? 26.359 -8.918 -18.089 1.00 79.31 288 GLY A O 1
ATOM 2635 N N . ASP A 1 289 ? 28.447 -8.100 -18.291 1.00 81.00 289 ASP A N 1
ATOM 2636 C CA . ASP A 1 289 ? 28.092 -6.680 -18.276 1.00 81.00 289 ASP A CA 1
ATOM 2637 C C . ASP A 1 289 ? 27.675 -6.170 -19.665 1.00 81.00 289 ASP A C 1
ATOM 2639 O O . ASP A 1 289 ? 28.087 -6.694 -20.704 1.00 81.00 289 ASP A O 1
ATOM 2643 N N . TYR A 1 290 ? 26.833 -5.134 -19.687 1.00 83.56 290 TYR A N 1
ATOM 2644 C CA . TYR A 1 290 ? 26.360 -4.482 -20.911 1.00 83.56 290 TYR A CA 1
ATOM 2645 C C . TYR A 1 290 ? 27.168 -3.212 -21.197 1.00 83.56 290 TYR A C 1
ATOM 2647 O O . TYR A 1 290 ? 27.269 -2.313 -20.359 1.00 83.56 290 TYR A O 1
ATOM 2655 N N . TYR A 1 291 ? 27.678 -3.104 -22.421 1.00 85.81 291 TYR A N 1
ATOM 2656 C CA . TYR A 1 291 ? 28.448 -1.965 -22.911 1.00 85.81 291 TYR A CA 1
ATOM 2657 C C . TYR A 1 291 ? 27.810 -1.384 -24.174 1.00 85.81 291 TYR A C 1
ATOM 2659 O O . TYR A 1 291 ? 27.069 -2.057 -24.885 1.00 85.81 291 TYR A O 1
ATOM 2667 N N . SER A 1 292 ? 28.121 -0.124 -24.483 1.00 88.31 292 SER A N 1
ATOM 2668 C CA . SER A 1 292 ? 27.667 0.555 -25.699 1.00 88.31 292 SER A CA 1
ATOM 2669 C C . SER A 1 292 ? 28.791 1.376 -26.313 1.00 88.31 292 SER A C 1
ATOM 2671 O O . SER A 1 292 ? 29.544 2.044 -25.604 1.00 88.31 292 SER A O 1
ATOM 2673 N N . PHE A 1 293 ? 28.856 1.404 -27.643 1.00 88.19 293 PHE A N 1
ATOM 2674 C CA . PHE A 1 293 ? 29.762 2.301 -28.353 1.00 88.19 293 PHE A CA 1
ATOM 2675 C C . PHE A 1 293 ? 29.307 3.763 -28.240 1.00 88.19 293 PHE A C 1
ATOM 2677 O O . PHE A 1 293 ? 28.231 4.134 -28.711 1.00 88.19 293 PHE A O 1
ATOM 2684 N N . ILE A 1 294 ? 30.163 4.595 -27.641 1.00 89.38 294 ILE A N 1
ATOM 2685 C CA . ILE A 1 294 ? 30.013 6.060 -27.599 1.00 89.38 294 ILE A CA 1
ATOM 2686 C C . ILE A 1 294 ? 30.588 6.757 -28.843 1.00 89.38 294 ILE A C 1
ATOM 2688 O O . ILE A 1 294 ? 30.241 7.903 -29.118 1.00 89.38 294 ILE A O 1
ATOM 2692 N N . SER A 1 295 ? 31.444 6.074 -29.608 1.00 90.19 295 SER A N 1
ATOM 2693 C CA . SER A 1 295 ? 32.036 6.549 -30.863 1.00 90.19 295 SER A CA 1
ATOM 2694 C C . SER A 1 295 ? 31.877 5.518 -31.983 1.00 90.19 295 SER A C 1
ATOM 2696 O O . SER A 1 295 ? 31.605 4.347 -31.729 1.00 90.19 295 SER A O 1
ATOM 2698 N N . LEU A 1 296 ? 31.976 5.979 -33.231 1.00 89.50 296 LEU A N 1
ATOM 2699 C CA . LEU A 1 296 ? 31.538 5.295 -34.454 1.00 89.50 296 LEU A CA 1
ATOM 2700 C C . LEU A 1 296 ? 32.133 3.870 -34.611 1.00 89.50 296 LEU A C 1
ATOM 2702 O O . LEU A 1 296 ? 33.316 3.750 -34.942 1.00 89.50 296 LEU A O 1
ATOM 2706 N N . PRO A 1 297 ? 31.353 2.784 -34.406 1.00 88.44 297 PRO A N 1
ATOM 2707 C CA . PRO A 1 297 ? 31.879 1.421 -34.440 1.00 88.44 297 PRO A CA 1
ATOM 2708 C C . PRO A 1 297 ? 32.141 0.927 -35.864 1.00 88.44 297 PRO A C 1
ATOM 2710 O O . PRO A 1 297 ? 31.436 1.273 -36.820 1.00 88.44 297 PRO A O 1
ATOM 2713 N N . PHE A 1 298 ? 33.108 0.019 -35.999 1.00 84.00 298 PHE A N 1
ATOM 2714 C CA . PHE A 1 298 ? 33.248 -0.788 -37.209 1.00 84.00 298 PHE A CA 1
ATOM 2715 C C . PHE A 1 298 ? 32.016 -1.689 -37.397 1.00 84.00 298 PHE A C 1
ATOM 2717 O O . PHE A 1 298 ? 31.558 -2.327 -36.453 1.00 84.00 298 PHE A O 1
ATOM 2724 N N . GLY A 1 299 ? 31.494 -1.738 -38.627 1.00 84.75 299 GLY A N 1
ATOM 2725 C CA . GLY A 1 299 ? 30.288 -2.496 -38.992 1.00 84.75 299 GLY A CA 1
ATOM 2726 C C . GLY A 1 299 ? 29.038 -1.638 -39.236 1.00 84.75 299 GLY A C 1
ATOM 2727 O O . GLY A 1 299 ? 28.108 -2.109 -39.888 1.00 84.75 299 GLY A O 1
ATOM 2728 N N . LEU A 1 300 ? 29.011 -0.375 -38.791 1.00 89.81 300 LEU A N 1
ATOM 2729 C CA . LEU A 1 300 ? 27.874 0.525 -39.015 1.00 89.81 300 LEU A CA 1
ATOM 2730 C C . LEU A 1 300 ? 27.856 1.058 -40.459 1.00 89.81 300 LEU A C 1
ATOM 2732 O O . LEU A 1 300 ? 28.782 1.748 -40.886 1.00 89.81 300 LEU A O 1
ATOM 2736 N N . ALA A 1 301 ? 26.786 0.797 -41.211 1.00 89.31 301 ALA A N 1
ATOM 2737 C CA . ALA A 1 301 ? 26.716 1.099 -42.646 1.00 89.31 301 ALA A CA 1
ATOM 2738 C C . ALA A 1 301 ? 26.727 2.605 -42.982 1.00 89.31 301 ALA A C 1
ATOM 2740 O O . ALA A 1 301 ? 27.142 2.998 -44.072 1.00 89.31 301 ALA A O 1
ATOM 2741 N N . THR A 1 302 ? 26.324 3.469 -42.046 1.00 90.69 302 THR A N 1
ATOM 2742 C CA . THR A 1 302 ? 26.403 4.933 -42.196 1.00 90.69 302 THR A CA 1
ATOM 2743 C C . THR A 1 302 ? 27.784 5.506 -41.854 1.00 90.69 302 THR A C 1
ATOM 2745 O O . THR A 1 302 ? 28.070 6.647 -42.224 1.00 90.69 302 THR A O 1
ATOM 2748 N N . ALA A 1 303 ? 28.676 4.741 -41.208 1.00 89.31 303 ALA A N 1
ATOM 2749 C CA . ALA A 1 303 ? 29.982 5.238 -40.771 1.00 89.31 303 ALA A CA 1
ATOM 2750 C C . ALA A 1 303 ? 30.880 5.748 -41.919 1.00 89.31 303 ALA A C 1
ATOM 2752 O O . ALA A 1 303 ? 31.421 6.852 -41.786 1.00 89.31 303 ALA A O 1
ATOM 2753 N N . PRO A 1 304 ? 30.995 5.054 -43.075 1.00 89.00 304 PRO A N 1
ATOM 2754 C CA . PRO A 1 304 ? 31.771 5.559 -44.206 1.00 89.00 304 PRO A CA 1
ATOM 2755 C C . PRO A 1 304 ? 31.233 6.887 -44.753 1.00 89.00 304 PRO A C 1
ATOM 2757 O O . PRO A 1 304 ? 32.025 7.756 -45.118 1.00 89.00 304 PRO A O 1
ATOM 2760 N N . PHE A 1 305 ? 29.907 7.087 -44.759 1.00 90.56 305 PHE A N 1
ATOM 2761 C CA . PHE A 1 305 ? 29.288 8.350 -45.174 1.00 90.56 305 PHE A CA 1
ATOM 2762 C C . PHE A 1 305 ? 29.641 9.484 -44.205 1.00 90.56 305 PHE A C 1
ATOM 2764 O O . PHE A 1 305 ? 30.177 10.506 -44.637 1.00 90.56 305 PHE A O 1
ATOM 2771 N N . VAL A 1 306 ? 29.383 9.297 -42.904 1.00 90.44 306 VAL A N 1
ATOM 2772 C CA . VAL A 1 306 ? 29.625 10.315 -41.866 1.00 90.44 306 VAL A CA 1
ATOM 2773 C C . VAL A 1 306 ? 31.095 10.731 -41.852 1.00 90.44 306 VAL A C 1
ATOM 2775 O O . VAL A 1 306 ? 31.399 11.921 -41.951 1.00 90.44 306 VAL A O 1
ATOM 2778 N N . PHE A 1 307 ? 32.013 9.760 -41.830 1.00 88.69 307 PHE A N 1
ATOM 2779 C CA . PHE A 1 307 ? 33.448 10.036 -41.857 1.00 88.69 307 PHE A CA 1
ATOM 2780 C C . PHE A 1 307 ? 33.862 10.778 -43.137 1.00 88.69 307 PHE A C 1
ATOM 2782 O O . PHE A 1 307 ? 34.547 11.797 -43.062 1.00 88.69 307 PHE A O 1
ATOM 2789 N N . THR A 1 308 ? 33.366 10.356 -44.308 1.00 88.44 308 THR A N 1
ATOM 2790 C CA . THR A 1 308 ? 33.627 11.058 -45.576 1.00 88.44 308 THR A CA 1
ATOM 2791 C C . THR A 1 308 ? 33.174 12.520 -45.516 1.00 88.44 308 THR A C 1
ATOM 2793 O O . THR A 1 308 ? 33.906 13.392 -45.980 1.00 88.44 308 THR A O 1
ATOM 2796 N N . GLN A 1 309 ? 32.009 12.830 -44.928 1.00 88.94 309 GLN A N 1
ATOM 2797 C CA . GLN A 1 309 ? 31.533 14.218 -44.811 1.00 88.94 309 GLN A CA 1
ATOM 2798 C C . GLN A 1 309 ? 32.408 15.093 -43.902 1.00 88.94 309 GLN A C 1
ATOM 2800 O O . GLN A 1 309 ? 32.584 16.275 -44.202 1.00 88.94 309 GLN A O 1
ATOM 2805 N N . LEU A 1 310 ? 33.007 14.527 -42.851 1.00 89.12 310 LEU A N 1
ATOM 2806 C CA . LEU A 1 310 ? 33.977 15.232 -42.006 1.00 89.12 310 LEU A CA 1
ATOM 2807 C C . LEU A 1 310 ? 35.274 15.526 -42.782 1.00 89.12 310 LEU A C 1
ATOM 2809 O O . LEU A 1 310 ? 35.727 16.674 -42.821 1.00 89.12 310 LEU A O 1
ATOM 2813 N N . ILE A 1 311 ? 35.816 14.531 -43.497 1.00 87.56 311 ILE A N 1
ATOM 2814 C CA . ILE A 1 311 ? 37.003 14.709 -44.353 1.00 87.56 311 ILE A CA 1
ATOM 2815 C C . ILE A 1 311 ? 36.747 15.724 -45.484 1.00 87.56 311 ILE A C 1
ATOM 2817 O O . ILE A 1 311 ? 37.654 16.494 -45.818 1.00 87.56 311 ILE A O 1
ATOM 2821 N N . LYS A 1 312 ? 35.513 15.826 -46.013 1.00 87.12 312 LYS A N 1
ATOM 2822 C CA . LYS A 1 312 ? 35.142 16.870 -46.993 1.00 87.12 312 LYS A CA 1
ATOM 2823 C C . LYS A 1 312 ? 35.402 18.282 -46.472 1.00 87.12 312 LYS A C 1
ATOM 2825 O O . LYS A 1 312 ? 35.871 19.118 -47.242 1.00 87.12 312 LYS A O 1
ATOM 2830 N N . GLN A 1 313 ? 35.144 18.560 -45.191 1.00 89.12 313 GLN A N 1
ATOM 2831 C CA . GLN A 1 313 ? 35.363 19.900 -44.630 1.00 89.12 313 GLN A CA 1
ATOM 2832 C C . GLN A 1 313 ? 36.853 20.205 -44.429 1.00 89.12 313 GLN A C 1
ATOM 2834 O O . GLN A 1 313 ? 37.300 21.301 -44.773 1.00 89.12 313 GLN A O 1
ATOM 2839 N N . LEU A 1 314 ? 37.639 19.225 -43.964 1.00 87.19 314 LEU A N 1
ATOM 2840 C CA . LEU A 1 314 ? 39.098 19.356 -43.849 1.00 87.19 314 LEU A CA 1
ATOM 2841 C C . LEU A 1 314 ? 39.738 19.598 -45.222 1.00 87.19 314 LEU A C 1
ATOM 2843 O O . LEU A 1 314 ? 40.455 20.579 -45.415 1.00 87.19 314 LEU A O 1
ATOM 2847 N N . THR A 1 315 ? 39.387 18.776 -46.212 1.00 85.50 315 THR A N 1
ATOM 2848 C CA . THR A 1 315 ? 39.902 18.906 -47.581 1.00 85.50 315 THR A CA 1
ATOM 2849 C C . THR A 1 315 ? 39.458 20.214 -48.239 1.00 85.50 315 THR A C 1
ATOM 2851 O O . THR A 1 315 ? 40.260 20.863 -48.909 1.00 85.50 315 THR A O 1
ATOM 2854 N N . LYS A 1 316 ? 38.221 20.677 -48.002 1.00 87.56 316 LYS A N 1
ATOM 2855 C CA . LYS A 1 316 ? 37.762 22.013 -48.424 1.00 87.56 316 LYS A CA 1
ATOM 2856 C C . LYS A 1 316 ? 38.629 23.122 -47.815 1.00 87.56 316 LYS A C 1
ATOM 2858 O O . LYS A 1 316 ? 39.022 24.038 -48.537 1.00 87.56 316 LYS A O 1
ATOM 2863 N N . ARG A 1 317 ? 38.968 23.038 -46.521 1.00 89.88 317 ARG A N 1
ATOM 2864 C CA . ARG A 1 317 ? 39.820 24.033 -45.846 1.00 89.88 317 ARG A CA 1
ATOM 2865 C C . ARG A 1 317 ? 41.261 24.014 -46.358 1.00 89.88 317 ARG A C 1
ATOM 2867 O O . ARG A 1 317 ? 41.835 25.089 -46.519 1.00 89.88 317 ARG A O 1
ATOM 2874 N N . TRP A 1 318 ? 41.816 22.836 -46.645 1.00 87.81 318 TRP A N 1
ATOM 2875 C CA . TRP A 1 318 ? 43.149 22.670 -47.236 1.00 87.81 318 TRP A CA 1
ATOM 2876 C C . TRP A 1 318 ? 43.220 23.200 -48.674 1.00 87.81 318 TRP A C 1
ATOM 2878 O O . TRP A 1 318 ? 44.122 23.978 -48.979 1.00 87.81 318 TRP A O 1
ATOM 2888 N N . ARG A 1 319 ? 42.226 22.888 -49.520 1.00 86.69 319 ARG A N 1
ATOM 2889 C CA . ARG A 1 319 ? 42.093 23.452 -50.879 1.00 86.69 319 ARG A CA 1
ATOM 2890 C C . ARG A 1 319 ? 42.008 24.983 -50.852 1.00 86.69 319 ARG A C 1
ATOM 2892 O O . ARG A 1 319 ? 42.682 25.639 -51.638 1.00 86.69 319 ARG A O 1
ATOM 2899 N N . ALA A 1 320 ? 41.261 25.554 -49.903 1.00 89.31 320 ALA A N 1
ATOM 2900 C CA . ALA A 1 320 ? 41.190 27.005 -49.691 1.00 89.31 320 ALA A CA 1
ATOM 2901 C C . ALA A 1 320 ? 42.508 27.636 -49.183 1.00 89.31 320 ALA A C 1
ATOM 2903 O O . ALA A 1 320 ? 42.693 28.839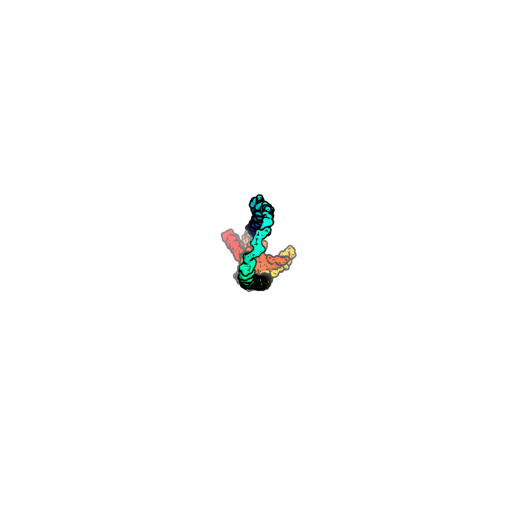 -49.325 1.00 89.31 320 ALA A O 1
ATOM 2904 N N . SER A 1 321 ? 43.431 26.842 -48.630 1.00 89.00 321 SER A N 1
ATOM 2905 C CA . SER A 1 321 ? 44.810 27.250 -48.303 1.00 89.00 321 SER A CA 1
ATOM 2906 C C . SER A 1 321 ? 45.823 26.901 -49.411 1.00 89.00 321 SER A C 1
ATOM 2908 O O . SER A 1 321 ? 47.020 26.851 -49.148 1.00 89.00 321 SER A O 1
ATOM 2910 N N . GLY A 1 322 ? 45.370 26.602 -50.635 1.00 85.19 322 GLY A N 1
ATOM 2911 C CA . GLY A 1 322 ? 46.232 26.280 -51.783 1.00 85.19 322 GLY A CA 1
ATOM 2912 C C . GLY A 1 322 ? 46.806 24.855 -51.808 1.00 85.19 322 GLY A C 1
ATOM 2913 O O . GLY A 1 322 ? 47.503 24.492 -52.757 1.00 85.19 322 GLY A O 1
ATOM 2914 N N . VAL A 1 323 ? 46.503 24.016 -50.812 1.00 85.06 323 VAL A N 1
ATOM 2915 C CA . VAL A 1 323 ? 46.996 22.632 -50.743 1.00 85.06 323 VAL A CA 1
ATOM 2916 C C . VAL A 1 323 ? 46.180 21.739 -51.680 1.00 85.06 323 VAL A C 1
ATOM 2918 O O . VAL A 1 323 ? 44.964 21.595 -51.527 1.00 85.06 323 VAL A O 1
ATOM 2921 N N . ARG A 1 324 ? 46.853 21.079 -52.630 1.00 84.94 324 ARG A N 1
ATOM 2922 C CA . ARG A 1 324 ? 46.241 20.137 -53.585 1.00 84.94 324 ARG A CA 1
ATOM 2923 C C . ARG A 1 324 ? 45.957 18.774 -52.943 1.00 84.94 324 ARG A C 1
ATOM 2925 O O . ARG A 1 324 ? 46.546 17.764 -53.300 1.00 84.94 324 ARG A O 1
ATOM 2932 N N . SER A 1 325 ? 45.036 18.760 -51.982 1.00 81.31 325 SER A N 1
ATOM 2933 C CA . SER A 1 325 ? 44.533 17.537 -51.349 1.00 81.31 325 SER A CA 1
ATOM 2934 C C . SER A 1 325 ? 43.403 16.918 -52.185 1.00 81.31 325 SER A C 1
ATOM 2936 O O . SER A 1 325 ? 42.347 17.551 -52.306 1.00 81.31 325 SER A O 1
ATOM 2938 N N . PRO A 1 326 ? 43.547 15.698 -52.731 1.00 76.12 326 PRO A N 1
ATOM 2939 C CA . PRO A 1 326 ? 42.412 14.852 -53.112 1.00 76.12 326 PRO A CA 1
ATOM 2940 C C . PRO A 1 326 ? 41.727 14.257 -51.864 1.00 76.12 326 PRO A C 1
ATOM 2942 O O . PRO A 1 326 ? 42.299 14.297 -50.775 1.00 76.12 326 PRO A O 1
ATOM 2945 N N . MET A 1 327 ? 40.530 13.686 -52.024 1.00 68.69 327 MET A N 1
ATOM 2946 C CA . MET A 1 327 ? 39.943 12.726 -51.075 1.00 68.69 327 MET A CA 1
ATOM 2947 C C . MET A 1 327 ? 39.966 11.318 -51.671 1.00 68.69 327 MET A C 1
ATOM 2949 O O . MET A 1 327 ? 38.974 10.875 -52.257 1.00 68.69 327 MET A O 1
ATOM 2953 N N . ALA A 1 328 ? 41.113 10.656 -51.525 1.00 55.50 328 ALA A N 1
ATOM 2954 C CA . ALA A 1 328 ? 41.245 9.212 -51.699 1.00 55.50 328 ALA A CA 1
ATOM 2955 C C . ALA A 1 328 ? 40.832 8.493 -50.402 1.00 55.50 328 ALA A C 1
ATOM 2957 O O . ALA A 1 328 ? 41.174 9.031 -49.323 1.00 55.50 328 ALA A O 1
#

Radius of gyration: 67.88 Å; Cα contacts (8 Å, |Δi|>4): 146; chains: 1; bounding box: 135×39×190 Å

pLDDT: mean 70.12, std 22.75, range [22.73, 95.0]

Foldseek 3Di:
DDADEDDDDDDDDDDDDDDDDDDPVVVVVVVVVVVVVVVVVVVVVVPVVVVVVVVVVVVVVVVPDDDDDDDDDDDDDDDDDDDDDDDDDDDCVVVVVVVVVVVVVVVVVVVVVVVVVVVVVVVVVVVVVVVVVVVVVVVVVVVVVVVVVVVVVVVVVVVVVVVVVVVVVVVVVVVVVVVVVVVVVVVVVVVVVVVVVVVVVVVVVVVLVVLAFEWDWDDDPPDIDTAGRCPVVQVVDPADDDDFDDCVLVVVLDDPPDDDYDYDCVVVQLVAFDDPVCQSNQWHDDPRDIDTRRTGGHPRSNSVVVSVVVVVVVVVVCVVVVHSDGGD

Solvent-accessible surface area (backbone atoms only — not comparable to full-atom values): 20311 Å² total; per-residue (Å²): 134,69,69,72,83,87,88,87,88,86,87,88,86,89,87,88,88,86,84,87,88,90,88,57,89,65,70,57,68,56,66,55,60,58,53,66,51,61,56,53,65,62,47,64,62,68,50,64,65,51,56,63,54,60,54,60,54,64,59,64,65,68,81,74,76,89,90,81,89,88,87,90,84,86,88,84,88,79,90,88,81,88,80,91,87,92,84,90,87,86,71,73,55,80,57,48,52,63,48,49,53,57,47,51,51,52,47,54,49,52,48,52,46,57,48,54,49,56,48,54,50,54,49,51,50,53,51,53,48,52,52,50,54,50,57,49,53,50,53,51,52,50,51,48,55,53,50,51,53,54,49,52,50,53,50,56,48,53,49,54,49,55,49,50,53,53,49,50,58,46,54,50,53,52,54,48,51,53,51,49,55,49,52,48,51,58,46,54,49,52,50,55,47,52,50,49,54,50,53,48,55,49,54,47,52,51,55,47,60,69,46,41,27,61,69,43,78,48,76,54,91,96,40,79,37,82,36,46,49,33,70,73,57,45,77,77,51,91,62,74,90,80,80,78,57,58,69,67,58,47,60,75,61,61,56,95,89,67,87,59,72,66,85,78,67,80,68,52,49,61,76,39,74,51,65,76,90,53,30,82,64,47,25,28,69,56,102,82,49,80,48,57,50,58,30,44,58,64,63,47,71,52,47,67,53,57,52,49,57,54,52,50,53,55,41,52,54,38,44,76,69,72,39,81,62,70,61,123

Sequence (328 aa):
MHVIRGTWLFGTRCFAKERWCKRESEREREREREREREERERGERREREREIEIEREREREREREGERERVREGEREGERGRERGEREERERERRREREREREQERERERERERARERVRERERERESEREREKKEREKKSERARTQESNIEKREREREREREREREERRREREREREREVERERRREEREREGWRERRERERERERERERESPLNVVEQRDKCRLILELRKVNNYLDIPKFKYEGLNRVAELIRPGDWMFSIDLKSGYHHVEIHPSCWKFLGFQFEGDYYSFISLPFGLATAPFVFTQLIKQLTKRWRASGVRSPMA

Nearest PDB structures (foldseek):
  4ol8-assembly1_A  TM=7.742E-01  e=3.002E-03  Saccharomyces cerevisiae
  4ol8-assembly2_E  TM=7.843E-01  e=1.080E-02  Saccharomyces cerevisiae